Protein AF-A0AAU4T6W6-F1 (afdb_monomer_lite)

Sequence (280 aa):
MALDLSGVRRIVERLLDDEVRLWRDTDGASGDELDEKTGELRTGGHAAGPLWKGPAAIVLPGQLSFAPPLDGVVASSPVSTAYQALLPLSAPSVRVDDVLSVSRSGRDAQLVGRRFRVAGVAVGAYSGGARSAFGAHPDAGAFRDPIQLATALTGMGTAVRARTRAITRHHAMLLRVRIQKNASGRPGPNVVTGRYRASWDLKMAVAGSQVSAVVFTDAPQQRRLEYGFVGVDRLGRHYQQPPYPHVEPAFRQTQPGFLEAHVRRRADLCRWCRGRRAAG

pLDDT: mean 77.65, std 18.35, range [27.44, 97.5]

Radius of gyration: 27.52 Å; chains: 1; bounding box: 57×48×83 Å

Foldseek 3Di:
DDDPCVVVVVVVVVQQQWKKFKADPPPLQQAQDQPPVVSDRHGRPPDPDTQDIGTKHKADVPPPDPDDPDPPDPDPDPPPPDIDIGDDPPRPDDDQQMKMQTCDHPRDPVRHGDIDGHHADDDDDDDPDDDDDDHDDPCPPVDPDVVVVVVVVVVVLVVLQVLLQVLQVVLLVQLLVQLLVLCDDPVFDPCPDSVQSVQWDKDWDDDPSDTDIDTDGPPPCPCCAQQNDADADPVRDGDRGHHRHRNVVSCVVRVVVSVVSVVVVVVVVVVVVVVVVVVD

Secondary structure (DSSP, 8-state):
-----HHHHHHHHGGG-EEEEEE--SSSTT--EEETTTTEEEPPS--PPPSEEEEEEEE-TT----PPPPTT-----------EEE--TTSPPP-TT-EEEEEEESS-GGGTT-EEE----------SS-----PPPTTTTT-SSHHHHHHHHHHHHHHHHHHHHHHHHHHHHHHHHHHHHHTTSTTS---SSTHHHHT-EEEEEEETTEEEEEEE---TTHHHHHH-EEEE-TTS-EEEEPP---HHHHHHHHHHHHHHHHHHHHHHHHHHHHHHTT--

Structure (mmCIF, N/CA/C/O backbone):
data_AF-A0AAU4T6W6-F1
#
_entry.id   AF-A0AAU4T6W6-F1
#
loop_
_atom_site.group_PDB
_atom_site.id
_atom_site.type_symbol
_atom_site.label_atom_id
_atom_site.label_alt_id
_atom_site.label_comp_id
_atom_site.label_asym_id
_atom_site.label_entity_id
_atom_site.label_seq_id
_atom_site.pdbx_PDB_ins_code
_atom_site.Cartn_x
_atom_site.Cartn_y
_atom_site.Cartn_z
_atom_site.occupancy
_atom_site.B_iso_or_equiv
_atom_site.auth_seq_id
_atom_site.auth_comp_id
_atom_site.auth_asym_id
_atom_site.auth_atom_id
_atom_site.pdbx_PDB_model_num
ATOM 1 N N . MET A 1 1 ? 33.935 -26.607 -2.477 1.00 31.94 1 MET A N 1
ATOM 2 C CA . MET A 1 1 ? 32.486 -26.825 -2.282 1.00 31.94 1 MET A CA 1
ATOM 3 C C . MET A 1 1 ? 31.778 -26.254 -3.505 1.00 31.94 1 MET A C 1
ATOM 5 O O . MET A 1 1 ? 31.791 -25.043 -3.673 1.00 31.94 1 MET A O 1
ATOM 9 N N . ALA A 1 2 ? 31.312 -27.099 -4.428 1.00 27.44 2 ALA A N 1
ATOM 10 C CA . ALA A 1 2 ? 30.644 -26.649 -5.650 1.00 27.44 2 ALA A CA 1
ATOM 11 C C . ALA A 1 2 ? 29.144 -26.489 -5.365 1.00 27.44 2 ALA A C 1
ATOM 13 O O . ALA A 1 2 ? 28.508 -27.428 -4.893 1.00 27.44 2 ALA A O 1
ATOM 14 N N . LEU A 1 3 ? 28.603 -25.292 -5.593 1.00 27.69 3 LEU A N 1
ATOM 15 C CA . LEU A 1 3 ? 27.164 -25.047 -5.539 1.00 27.69 3 LEU A CA 1
ATOM 16 C C . LEU A 1 3 ? 26.518 -25.739 -6.742 1.00 27.69 3 LEU A C 1
ATOM 18 O O . LEU A 1 3 ? 26.843 -25.423 -7.886 1.00 27.69 3 LEU A O 1
ATOM 22 N N . ASP A 1 4 ? 25.615 -26.679 -6.479 1.00 35.81 4 ASP A N 1
ATOM 23 C CA . ASP A 1 4 ? 24.801 -27.304 -7.515 1.00 35.81 4 ASP A CA 1
ATOM 24 C C . ASP A 1 4 ? 23.770 -26.291 -8.039 1.00 35.81 4 ASP A C 1
ATOM 26 O O . ASP A 1 4 ? 22.768 -25.983 -7.392 1.00 35.81 4 ASP A O 1
ATOM 30 N N . LEU A 1 5 ? 24.041 -25.735 -9.221 1.00 37.50 5 LEU A N 1
ATOM 31 C CA . LEU A 1 5 ? 23.153 -24.795 -9.907 1.00 37.50 5 LEU A CA 1
ATOM 32 C C . LEU A 1 5 ? 22.102 -25.503 -10.784 1.00 37.50 5 LEU A C 1
ATOM 34 O O . LEU A 1 5 ? 21.276 -24.829 -11.406 1.00 37.50 5 LEU A O 1
ATOM 38 N N . SER A 1 6 ? 22.082 -26.842 -10.833 1.00 38.62 6 SER A N 1
ATOM 39 C CA . SER A 1 6 ? 21.118 -27.596 -11.647 1.00 38.62 6 SER A CA 1
ATOM 40 C C . SER A 1 6 ? 19.668 -27.363 -11.196 1.00 38.62 6 SER A C 1
ATOM 42 O O . SER A 1 6 ? 18.764 -27.271 -12.032 1.00 38.62 6 SER A O 1
ATOM 44 N N . GLY A 1 7 ? 19.446 -27.149 -9.892 1.00 44.88 7 GLY A N 1
ATOM 45 C CA . GLY A 1 7 ? 18.140 -26.794 -9.329 1.00 44.88 7 GLY A CA 1
ATOM 46 C C . GLY A 1 7 ? 17.633 -25.413 -9.765 1.00 44.88 7 GLY A C 1
ATOM 47 O O . GLY A 1 7 ? 16.446 -25.255 -10.043 1.00 44.88 7 GLY A O 1
ATOM 48 N N . VAL A 1 8 ? 18.526 -24.425 -9.906 1.00 41.56 8 VAL A N 1
ATOM 49 C CA . VAL A 1 8 ? 18.164 -23.064 -10.349 1.00 41.56 8 VAL A CA 1
ATOM 50 C C . VAL A 1 8 ? 17.712 -23.076 -11.809 1.00 41.56 8 VAL A C 1
ATOM 52 O O . VAL A 1 8 ? 16.725 -22.428 -12.156 1.00 41.56 8 VAL A O 1
ATOM 55 N N . ARG A 1 9 ? 18.373 -23.874 -12.657 1.00 45.28 9 ARG A N 1
ATOM 56 C CA . ARG A 1 9 ? 18.006 -24.023 -14.071 1.00 45.28 9 ARG A CA 1
ATOM 57 C C . ARG A 1 9 ? 16.600 -24.612 -14.251 1.00 45.28 9 ARG A C 1
ATOM 59 O O . ARG A 1 9 ? 15.823 -24.071 -15.033 1.00 45.28 9 ARG A O 1
ATOM 66 N N . ARG A 1 10 ? 16.231 -25.638 -13.471 1.00 50.16 10 ARG A N 1
ATOM 67 C CA . ARG A 1 10 ? 14.891 -26.264 -13.528 1.00 50.16 10 ARG A CA 1
ATOM 68 C C . ARG A 1 10 ? 13.755 -25.313 -13.135 1.00 50.16 10 ARG A C 1
ATOM 70 O O . ARG A 1 10 ? 12.660 -25.414 -13.680 1.00 50.16 10 ARG A O 1
ATOM 77 N N . ILE A 1 11 ? 14.001 -24.390 -12.201 1.00 56.22 11 ILE A N 1
ATOM 78 C CA . ILE A 1 11 ? 12.994 -23.409 -11.760 1.00 56.22 11 ILE A CA 1
ATOM 79 C C . ILE A 1 11 ? 12.757 -22.345 -12.840 1.00 56.22 11 ILE A C 1
ATOM 81 O O . ILE A 1 11 ? 11.621 -21.925 -13.047 1.00 56.22 11 ILE A O 1
ATOM 85 N N . VAL A 1 12 ? 13.811 -21.925 -13.546 1.00 55.88 12 VAL A N 1
ATOM 86 C CA . VAL A 1 12 ? 13.699 -20.938 -14.632 1.00 55.88 12 VAL A CA 1
ATOM 87 C C . VAL A 1 12 ? 13.050 -21.547 -15.876 1.00 55.88 12 VAL A C 1
ATOM 89 O O . VAL A 1 12 ? 12.237 -20.879 -16.507 1.00 55.88 12 VAL A O 1
ATOM 92 N N . GLU A 1 13 ? 13.340 -22.812 -16.199 1.00 60.47 13 GLU A N 1
ATOM 93 C CA . GLU A 1 13 ? 12.697 -23.512 -17.324 1.00 60.47 13 GLU A CA 1
ATOM 94 C C . GLU A 1 13 ? 11.176 -23.621 -17.131 1.00 60.47 13 GLU A C 1
ATOM 96 O O . GLU A 1 13 ? 10.437 -23.349 -18.069 1.00 60.47 13 GLU A O 1
ATOM 101 N N . ARG A 1 14 ? 10.703 -23.865 -15.899 1.00 72.19 14 ARG A N 1
ATOM 102 C CA . ARG A 1 14 ? 9.265 -23.833 -15.565 1.00 72.19 14 ARG A CA 1
ATOM 103 C C . ARG A 1 14 ? 8.656 -22.436 -15.486 1.00 72.19 14 ARG A C 1
ATOM 105 O O . ARG A 1 14 ? 7.447 -22.276 -15.356 1.00 72.19 14 ARG A O 1
ATOM 112 N N . LEU A 1 15 ? 9.468 -21.380 -15.516 1.00 78.44 15 LEU A N 1
ATOM 113 C CA . LEU A 1 15 ? 8.921 -20.029 -15.516 1.00 78.44 15 LEU A CA 1
ATOM 114 C C . LEU A 1 15 ? 8.282 -19.711 -16.874 1.00 78.44 15 LEU A C 1
ATOM 116 O O . LEU A 1 15 ? 7.293 -18.990 -16.897 1.00 78.44 15 LEU A O 1
ATOM 120 N N . LEU A 1 16 ? 8.793 -20.244 -17.983 1.00 87.19 16 LEU A N 1
ATOM 121 C CA . LEU A 1 16 ? 8.316 -19.927 -19.334 1.00 87.19 16 LEU A CA 1
ATOM 122 C C . LEU A 1 16 ? 7.448 -21.055 -19.921 1.00 87.19 16 LEU A C 1
ATOM 124 O O . LEU A 1 16 ? 7.705 -21.538 -21.021 1.00 87.19 16 LEU A O 1
ATOM 128 N N . ASP A 1 17 ? 6.436 -21.480 -19.164 1.00 91.25 17 ASP A N 1
ATOM 129 C CA . ASP A 1 17 ? 5.549 -22.603 -19.510 1.00 91.25 17 ASP A CA 1
ATOM 130 C C . ASP A 1 17 ? 4.439 -22.250 -20.526 1.00 91.25 17 ASP A C 1
ATOM 132 O O . ASP A 1 17 ? 3.615 -23.103 -20.872 1.00 91.25 17 ASP A O 1
ATOM 136 N N . ASP A 1 18 ? 4.390 -21.008 -21.014 1.00 94.25 18 ASP A N 1
ATOM 137 C CA . ASP A 1 18 ? 3.418 -20.571 -22.017 1.00 94.25 18 ASP A CA 1
ATOM 138 C C . ASP A 1 18 ? 4.081 -20.474 -23.396 1.00 94.25 18 ASP A C 1
ATOM 140 O O . ASP A 1 18 ? 5.213 -20.027 -23.529 1.00 94.25 18 ASP A O 1
ATOM 144 N N . GLU A 1 19 ? 3.381 -20.860 -24.458 1.00 96.38 19 GLU A N 1
ATOM 145 C CA . GLU A 1 19 ? 3.838 -20.688 -25.838 1.00 96.38 19 GLU A CA 1
ATOM 146 C C . GLU A 1 19 ? 3.072 -19.524 -26.455 1.00 96.38 19 GLU A C 1
ATOM 148 O O . GLU A 1 19 ? 1.851 -19.605 -26.641 1.00 96.38 19 GLU A O 1
ATOM 153 N N . VAL A 1 20 ? 3.778 -18.446 -26.791 1.00 96.06 20 VAL A N 1
ATOM 154 C CA . VAL A 1 20 ? 3.166 -17.223 -27.320 1.00 96.06 20 VAL A CA 1
ATOM 155 C C . VAL A 1 20 ? 3.664 -16.911 -28.725 1.00 96.06 20 VAL A C 1
ATOM 157 O O . VAL A 1 20 ? 4.785 -17.255 -29.109 1.00 96.06 20 VAL A O 1
ATOM 160 N N . ARG A 1 21 ? 2.816 -16.237 -29.502 1.00 95.62 21 ARG A N 1
ATOM 161 C CA . ARG A 1 21 ? 3.170 -15.644 -30.793 1.00 95.62 21 ARG A CA 1
ATOM 162 C C . ARG A 1 21 ? 3.070 -14.133 -30.689 1.00 95.62 21 ARG A C 1
ATOM 164 O O . ARG A 1 21 ? 2.049 -13.619 -30.229 1.00 95.62 21 ARG A O 1
ATOM 171 N N . LEU A 1 22 ? 4.123 -13.455 -31.121 1.00 94.00 22 LEU A N 1
ATOM 172 C CA . LEU A 1 22 ? 4.212 -12.004 -31.190 1.00 94.00 22 LEU A CA 1
ATOM 173 C C . LEU A 1 22 ? 3.924 -11.544 -32.616 1.00 94.00 22 LEU A C 1
ATOM 175 O O . LEU A 1 22 ? 4.507 -12.060 -33.570 1.00 94.00 22 LEU A O 1
ATOM 179 N N . TRP A 1 23 ? 3.079 -10.532 -32.739 1.00 92.38 23 TRP A N 1
ATOM 180 C CA . TRP A 1 23 ? 2.707 -9.891 -33.991 1.00 92.38 23 TRP A CA 1
ATOM 181 C C . TRP A 1 23 ? 3.027 -8.403 -33.891 1.00 92.38 23 TRP A C 1
ATOM 183 O O . TRP A 1 23 ? 2.809 -7.799 -32.839 1.00 92.38 23 TRP A O 1
ATOM 193 N N . ARG A 1 24 ? 3.544 -7.820 -34.977 1.00 90.94 24 ARG A N 1
ATOM 194 C CA . ARG A 1 24 ? 3.746 -6.373 -35.057 1.00 90.94 24 ARG A CA 1
ATOM 195 C C . ARG A 1 24 ? 2.546 -5.736 -35.701 1.00 90.94 24 ARG A C 1
ATOM 197 O O . ARG A 1 24 ? 2.225 -6.061 -36.839 1.00 90.94 24 ARG A O 1
ATOM 204 N N . ASP A 1 25 ? 1.945 -4.811 -34.980 1.00 82.50 25 ASP A N 1
ATOM 205 C CA . ASP A 1 25 ? 0.894 -3.976 -35.523 1.00 82.50 25 ASP A CA 1
ATOM 206 C C . ASP A 1 25 ? 1.527 -2.690 -36.060 1.00 82.50 25 ASP A C 1
ATOM 208 O O . ASP A 1 25 ? 1.712 -1.724 -35.324 1.00 82.50 25 ASP A O 1
ATOM 212 N N . THR A 1 26 ? 1.990 -2.702 -37.313 1.00 69.50 26 THR A N 1
ATOM 213 C CA . THR A 1 26 ? 2.647 -1.524 -37.908 1.00 69.50 26 THR A CA 1
ATOM 214 C C . THR A 1 26 ? 1.682 -0.373 -38.166 1.00 69.50 26 THR A C 1
ATOM 216 O O . THR A 1 26 ? 2.118 0.774 -38.151 1.00 69.50 26 THR A O 1
ATOM 219 N N . ASP A 1 27 ? 0.392 -0.670 -38.339 1.00 65.88 27 ASP A N 1
ATOM 220 C CA . ASP A 1 27 ? -0.593 0.278 -38.872 1.00 65.88 27 ASP A CA 1
ATOM 221 C C . ASP A 1 27 ? -1.852 0.399 -37.994 1.00 65.88 27 ASP A C 1
ATOM 223 O O . ASP A 1 27 ? -2.845 0.998 -38.401 1.00 65.88 27 ASP A O 1
ATOM 227 N N . GLY A 1 28 ? -1.859 -0.213 -36.804 1.00 61.50 28 GLY A N 1
ATOM 228 C CA . GLY A 1 28 ? -3.087 -0.399 -36.017 1.00 61.50 28 GLY A CA 1
ATOM 229 C C . GLY A 1 28 ? -4.082 -1.382 -36.661 1.00 61.50 28 GLY A C 1
ATOM 230 O O . GLY A 1 28 ? -5.196 -1.554 -36.163 1.00 61.50 28 GLY A O 1
ATOM 231 N N . ALA A 1 29 ? -3.683 -2.016 -37.769 1.00 54.34 29 ALA A N 1
ATOM 232 C CA . ALA A 1 29 ? -4.468 -2.893 -38.628 1.00 54.34 29 ALA A CA 1
ATOM 233 C C . ALA A 1 29 ? -4.532 -4.347 -38.137 1.00 54.34 29 ALA A C 1
ATOM 235 O O . ALA A 1 29 ? -5.298 -5.138 -38.680 1.00 54.34 29 ALA A O 1
ATOM 236 N N . SER A 1 30 ? -3.795 -4.712 -37.080 1.00 54.19 30 SER A N 1
ATOM 237 C CA . SER A 1 30 ? -4.067 -5.966 -36.364 1.00 54.19 30 SER A CA 1
ATOM 238 C C . SER A 1 30 ? -5.360 -5.905 -35.545 1.00 54.19 30 SER A C 1
ATOM 240 O O . SER A 1 30 ? -5.690 -6.883 -34.869 1.00 54.19 30 SER A O 1
ATOM 242 N N . GLY A 1 31 ? -6.063 -4.762 -35.609 1.00 57.34 31 GLY A N 1
ATOM 243 C CA . GLY A 1 31 ? -7.439 -4.592 -35.185 1.00 57.34 31 GLY A CA 1
ATOM 244 C C . GLY A 1 31 ? -8.264 -5.765 -35.674 1.00 57.34 31 GLY A C 1
ATOM 245 O O . GLY A 1 31 ? -8.566 -5.894 -36.857 1.00 57.34 31 GLY A O 1
ATOM 246 N N . ASP A 1 32 ? -8.574 -6.645 -34.734 1.00 64.56 32 ASP A N 1
ATOM 247 C CA . ASP A 1 32 ? -9.581 -7.644 -34.969 1.00 64.56 32 ASP A CA 1
ATOM 248 C C . ASP A 1 32 ? -10.880 -6.889 -35.243 1.00 64.56 32 ASP A C 1
ATOM 250 O O . ASP A 1 32 ? -11.334 -6.079 -34.430 1.00 64.56 32 ASP A O 1
ATOM 254 N N . GLU A 1 33 ? -11.430 -7.096 -36.429 1.00 66.94 33 GLU A N 1
ATOM 255 C CA . GLU A 1 33 ? -12.709 -6.527 -36.796 1.00 66.94 33 GLU A CA 1
ATOM 256 C C . GLU A 1 33 ? -13.751 -7.364 -36.061 1.00 66.94 33 GLU A C 1
ATOM 258 O O . GLU A 1 33 ? -13.869 -8.572 -36.286 1.00 66.94 33 GLU A O 1
ATOM 263 N N . LEU A 1 34 ? -14.434 -6.759 -35.089 1.00 68.44 34 LEU A N 1
ATOM 264 C CA . LEU A 1 34 ? -15.541 -7.424 -34.422 1.00 68.44 34 LEU A CA 1
ATOM 265 C C . LEU A 1 34 ? -16.614 -7.659 -35.481 1.00 68.44 34 LEU A C 1
ATOM 267 O O . LEU A 1 34 ? -17.234 -6.712 -35.959 1.00 68.44 34 LEU A O 1
ATOM 271 N N . ASP A 1 35 ? -16.820 -8.914 -35.860 1.00 73.06 35 ASP A N 1
ATOM 272 C CA . ASP A 1 35 ? -17.925 -9.283 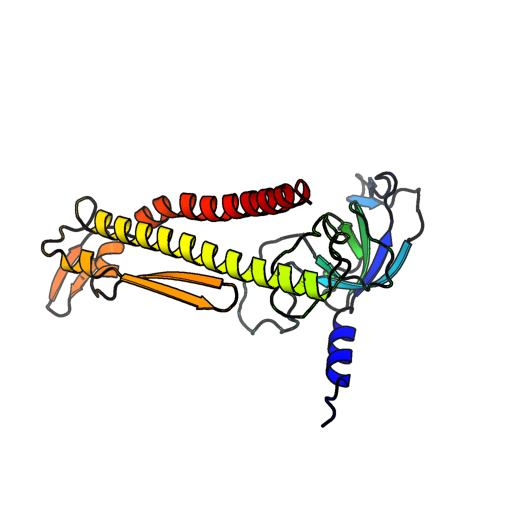-36.724 1.00 73.06 35 ASP A CA 1
ATOM 273 C C . ASP A 1 35 ? -19.210 -9.049 -35.927 1.00 73.06 35 ASP A C 1
ATOM 275 O O . ASP A 1 35 ? -19.587 -9.846 -35.071 1.00 73.06 35 ASP A O 1
ATOM 279 N N . GLU A 1 36 ? -19.871 -7.920 -36.180 1.00 72.38 36 GLU A N 1
ATOM 280 C CA . GLU A 1 36 ? -21.042 -7.481 -35.414 1.00 72.38 36 GLU A CA 1
ATOM 281 C C . GLU A 1 36 ? -22.211 -8.477 -35.473 1.00 72.38 36 GLU A C 1
ATOM 283 O O . GLU A 1 36 ? -23.093 -8.441 -34.617 1.00 72.38 36 GLU A O 1
ATOM 288 N N . LYS A 1 37 ? -22.231 -9.389 -36.457 1.00 77.81 37 LYS A N 1
ATOM 289 C CA . LYS A 1 37 ? -23.287 -10.401 -36.589 1.00 77.81 37 LYS A CA 1
ATOM 290 C C . LYS A 1 37 ? -23.028 -11.630 -35.728 1.00 77.81 37 LYS A C 1
ATOM 292 O O . LYS A 1 37 ? -23.982 -12.248 -35.266 1.00 77.81 37 LYS A O 1
ATOM 297 N N . THR A 1 38 ? -21.766 -12.003 -35.540 1.00 79.38 38 THR A N 1
ATOM 298 C CA . THR A 1 38 ? -21.379 -13.201 -34.772 1.00 79.38 38 THR A CA 1
ATOM 299 C C . THR A 1 38 ? -20.844 -12.870 -33.380 1.00 79.38 38 THR A C 1
ATOM 301 O O . THR A 1 38 ? -20.833 -13.734 -32.508 1.00 79.38 38 THR A O 1
ATOM 304 N N . GLY A 1 39 ? -20.423 -11.624 -33.153 1.00 69.50 39 GLY A N 1
ATOM 305 C CA . GLY A 1 39 ? -19.691 -11.205 -31.961 1.00 69.50 39 GLY A CA 1
ATOM 306 C C . GLY A 1 39 ? -18.258 -11.746 -31.903 1.00 69.50 39 GLY A C 1
ATOM 307 O O . GLY A 1 39 ? -17.594 -11.586 -30.879 1.00 69.50 39 GLY A O 1
ATOM 308 N N . GLU A 1 40 ? -17.771 -12.390 -32.968 1.00 65.69 40 GLU A N 1
ATOM 309 C CA . GLU A 1 40 ? -16.415 -12.927 -33.036 1.00 65.69 40 GLU A CA 1
ATOM 310 C C . GLU A 1 40 ? -15.438 -11.883 -33.581 1.00 65.69 40 GLU A C 1
ATOM 312 O O . GLU A 1 40 ? -15.702 -11.178 -34.552 1.00 65.69 40 GLU 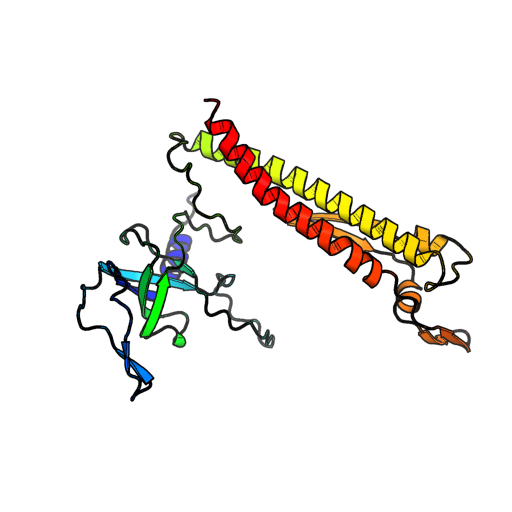A O 1
ATOM 317 N N . LEU A 1 41 ? -14.270 -11.792 -32.956 1.00 59.41 41 LEU A N 1
ATOM 318 C CA . LEU A 1 41 ? -13.173 -10.951 -33.420 1.00 59.41 41 LEU A CA 1
ATOM 319 C C . LEU A 1 41 ? -12.486 -11.634 -34.613 1.00 59.41 41 LEU A C 1
ATOM 321 O O . LEU A 1 41 ? -11.814 -12.654 -34.446 1.00 59.41 41 LEU A O 1
ATOM 325 N N . ARG A 1 42 ? -12.661 -11.088 -35.821 1.00 69.75 42 ARG A N 1
ATOM 326 C CA . ARG A 1 42 ? -12.023 -11.579 -37.046 1.00 69.75 42 ARG A CA 1
ATOM 327 C C . ARG A 1 42 ? -10.673 -10.911 -37.247 1.00 69.75 42 ARG A C 1
ATOM 329 O O . ARG A 1 42 ? -10.567 -9.691 -37.246 1.00 69.75 42 ARG A O 1
ATOM 336 N N . THR A 1 43 ? -9.641 -11.708 -37.504 1.00 65.31 43 THR A N 1
ATOM 337 C CA . THR A 1 43 ? -8.337 -11.192 -37.937 1.00 65.31 43 THR A CA 1
ATOM 338 C C . THR A 1 43 ? -8.487 -10.440 -39.257 1.00 65.31 43 THR A C 1
ATOM 340 O O . THR A 1 43 ? -8.841 -11.057 -40.265 1.00 65.31 43 THR A O 1
ATOM 343 N N . GLY A 1 44 ? -8.193 -9.136 -39.258 1.00 68.00 44 GLY A N 1
ATOM 344 C CA . GLY A 1 44 ? -8.149 -8.325 -40.475 1.00 68.00 44 GLY A CA 1
ATOM 345 C C . GLY A 1 44 ? -7.241 -8.963 -41.533 1.00 68.00 44 GLY A C 1
ATOM 346 O O . GLY A 1 44 ? -6.151 -9.447 -41.226 1.00 68.00 44 GLY A O 1
ATOM 347 N N . GLY A 1 45 ? -7.698 -8.998 -42.788 1.00 61.03 45 GLY A N 1
ATOM 348 C CA . GLY A 1 45 ? -7.102 -9.777 -43.887 1.00 61.03 45 GLY A CA 1
ATOM 349 C C . GLY A 1 45 ? -5.672 -9.401 -44.310 1.00 61.03 45 GLY A C 1
ATOM 350 O O . GLY A 1 45 ? -5.106 -10.050 -45.188 1.00 61.03 45 GLY A O 1
ATOM 351 N N . HIS A 1 46 ? -5.051 -8.401 -43.683 1.00 61.66 46 HIS A N 1
ATOM 352 C CA . HIS A 1 46 ? -3.641 -8.060 -43.872 1.00 61.66 46 HIS A CA 1
ATOM 353 C C . HIS A 1 46 ? -2.779 -8.785 -42.833 1.00 61.66 46 HIS A C 1
ATOM 355 O O . HIS A 1 46 ? -2.206 -8.183 -41.928 1.00 61.66 46 HIS A O 1
ATOM 361 N N . ALA A 1 47 ? -2.711 -10.112 -42.946 1.00 55.91 47 ALA A N 1
ATOM 362 C CA . ALA A 1 47 ? -1.950 -10.947 -42.026 1.00 55.91 47 ALA A CA 1
ATOM 363 C C . ALA A 1 47 ? -0.437 -10.779 -42.256 1.00 55.91 47 ALA A C 1
ATOM 365 O O . ALA A 1 47 ? 0.201 -11.577 -42.945 1.00 55.91 47 ALA A O 1
ATOM 366 N N . ALA A 1 48 ? 0.161 -9.748 -41.655 1.00 69.69 48 ALA A N 1
ATOM 367 C CA . ALA A 1 48 ? 1.594 -9.755 -41.389 1.00 69.69 48 ALA A CA 1
ATOM 368 C C . ALA A 1 48 ? 1.903 -11.025 -40.584 1.00 69.69 48 ALA A C 1
ATOM 370 O O . ALA A 1 48 ? 1.280 -11.246 -39.552 1.00 69.69 48 ALA A O 1
ATOM 371 N N . GLY A 1 49 ? 2.801 -11.890 -41.065 1.00 80.06 49 GLY A N 1
ATOM 372 C CA . GLY A 1 49 ? 3.141 -13.138 -40.371 1.00 80.06 49 GLY A CA 1
ATOM 373 C C . GLY A 1 49 ? 3.639 -12.896 -38.935 1.00 80.06 49 GLY A C 1
ATOM 374 O O . GLY A 1 49 ? 4.119 -11.801 -38.625 1.00 80.06 49 GLY A O 1
ATOM 375 N N . PRO A 1 50 ? 3.555 -13.900 -38.040 1.00 88.19 50 PRO A N 1
ATOM 376 C CA . PRO A 1 50 ? 4.015 -13.738 -36.667 1.00 88.19 50 PRO A CA 1
ATOM 377 C C . PRO A 1 50 ? 5.512 -13.424 -36.673 1.00 88.19 50 PRO A C 1
ATOM 379 O O . PRO A 1 50 ? 6.306 -14.163 -37.254 1.00 88.19 50 PRO A O 1
ATOM 382 N N . LEU A 1 51 ? 5.905 -12.342 -35.998 1.00 93.06 51 LEU A N 1
ATOM 383 C CA . LEU A 1 51 ? 7.310 -11.956 -35.871 1.00 93.06 51 LEU A CA 1
ATOM 384 C C . LEU A 1 51 ? 8.125 -13.005 -35.127 1.00 93.06 51 LEU A C 1
ATOM 386 O O . LEU A 1 51 ? 9.325 -13.151 -35.352 1.00 93.06 51 LEU A O 1
ATOM 390 N N . TRP A 1 52 ? 7.489 -13.660 -34.162 1.00 96.06 52 TRP A N 1
ATOM 391 C CA . TRP A 1 52 ? 8.151 -14.608 -33.294 1.00 96.06 52 TRP A CA 1
ATOM 392 C C . TRP A 1 52 ? 7.153 -15.566 -32.673 1.00 96.06 52 TRP A C 1
ATOM 394 O O . TRP A 1 52 ? 6.006 -15.211 -32.397 1.00 96.06 52 TRP A O 1
ATOM 404 N N . LYS A 1 53 ? 7.624 -16.785 -32.431 1.00 96.44 53 LYS A N 1
ATOM 405 C CA . LYS A 1 53 ? 6.901 -17.840 -31.741 1.00 96.44 53 LYS A CA 1
ATOM 406 C C . LYS A 1 53 ? 7.870 -18.530 -30.788 1.00 96.44 53 LYS A C 1
ATOM 408 O O . LYS A 1 53 ? 8.922 -18.993 -31.225 1.00 96.44 53 LYS A O 1
ATOM 413 N N . GLY A 1 54 ? 7.514 -18.622 -29.513 1.00 95.69 54 GLY A N 1
ATOM 414 C CA . GLY A 1 54 ? 8.366 -19.288 -28.538 1.00 95.69 54 GLY A CA 1
ATOM 415 C C . GLY A 1 54 ? 7.837 -19.244 -27.106 1.00 95.69 54 GLY A C 1
ATOM 416 O O . GLY A 1 54 ? 6.707 -18.805 -26.873 1.00 95.69 54 GLY A O 1
ATOM 417 N N . PRO A 1 55 ? 8.645 -19.728 -26.150 1.00 96.06 55 PRO A N 1
ATOM 418 C CA . PRO A 1 55 ? 8.259 -19.827 -24.750 1.00 96.06 55 PRO A CA 1
ATOM 419 C C . PRO A 1 55 ? 8.251 -18.456 -24.062 1.00 96.06 55 PRO A C 1
ATOM 421 O O . PRO A 1 55 ? 9.173 -17.657 -24.229 1.00 96.06 55 PRO A O 1
ATOM 424 N N . ALA A 1 56 ? 7.232 -18.196 -23.255 1.00 94.56 56 ALA A N 1
ATOM 425 C CA . ALA A 1 56 ? 7.040 -16.991 -22.461 1.00 94.56 56 ALA A CA 1
ATOM 426 C C . ALA A 1 56 ? 6.295 -17.328 -21.157 1.00 94.56 56 ALA A C 1
ATOM 428 O O . ALA A 1 56 ? 5.929 -18.473 -20.907 1.00 94.56 56 ALA A O 1
ATOM 429 N N . ALA A 1 57 ? 6.073 -16.324 -20.314 1.00 93.38 57 ALA A N 1
ATOM 430 C CA . ALA A 1 57 ? 5.173 -16.434 -19.170 1.00 93.38 57 ALA A CA 1
ATOM 431 C C . ALA A 1 57 ? 4.151 -15.308 -19.205 1.00 93.38 57 ALA A C 1
ATOM 433 O O . ALA A 1 57 ? 4.546 -14.146 -19.292 1.00 93.38 57 ALA A O 1
ATOM 434 N N . ILE A 1 58 ? 2.870 -15.622 -19.070 1.00 92.62 58 ILE A N 1
ATOM 435 C CA . ILE A 1 58 ? 1.813 -14.646 -18.830 1.00 92.62 58 ILE A CA 1
ATOM 436 C C . ILE A 1 58 ? 1.339 -14.811 -17.391 1.00 92.62 58 ILE A C 1
ATOM 438 O O . ILE A 1 58 ? 0.885 -15.873 -16.976 1.00 92.62 58 ILE A O 1
ATOM 442 N N . VAL A 1 59 ? 1.475 -13.746 -16.605 1.00 91.06 59 VAL A N 1
ATOM 443 C CA . VAL A 1 59 ? 1.150 -13.758 -15.176 1.00 91.06 59 VAL A CA 1
ATOM 444 C C . VAL A 1 59 ? 0.281 -12.570 -14.800 1.00 91.06 59 VAL A C 1
ATOM 446 O O . VAL A 1 59 ? 0.401 -11.484 -15.371 1.00 91.06 59 VAL A O 1
ATOM 449 N N . LEU A 1 60 ? -0.584 -12.755 -13.807 1.00 86.62 60 LEU A N 1
ATOM 450 C CA . LEU A 1 60 ? -1.320 -11.648 -13.210 1.00 86.62 60 LEU A CA 1
ATOM 451 C C . LEU A 1 60 ? -0.349 -10.727 -12.447 1.00 86.62 60 LEU A C 1
ATOM 453 O O . LEU A 1 60 ? 0.573 -11.214 -11.780 1.00 86.62 60 LEU A O 1
ATOM 457 N N . PRO A 1 61 ? -0.534 -9.397 -12.501 1.00 78.38 61 PRO A N 1
ATOM 458 C CA . PRO A 1 61 ? 0.248 -8.460 -11.714 1.00 78.38 61 PRO A CA 1
ATOM 459 C C . PRO A 1 61 ? 0.205 -8.842 -10.229 1.00 78.38 61 PRO A C 1
ATOM 461 O O . PRO A 1 61 ? -0.852 -8.855 -9.608 1.00 78.38 61 PRO A O 1
ATOM 464 N N . GLY A 1 62 ? 1.368 -9.168 -9.660 1.00 69.19 62 GLY A N 1
ATOM 465 C CA . GLY A 1 62 ? 1.501 -9.557 -8.251 1.00 69.19 62 GLY A CA 1
ATOM 466 C C . GLY A 1 62 ? 1.459 -11.064 -7.959 1.00 69.19 62 GLY A C 1
ATOM 467 O O . GLY A 1 62 ? 1.844 -11.447 -6.857 1.00 69.19 62 GLY A O 1
ATOM 468 N N . GLN A 1 63 ? 1.097 -11.929 -8.914 1.00 59.62 63 GLN A N 1
ATOM 469 C CA . GLN A 1 63 ? 1.151 -13.391 -8.761 1.00 59.62 63 GLN A CA 1
ATOM 470 C C . GLN A 1 63 ? 2.333 -13.976 -9.537 1.00 59.62 63 GLN A C 1
ATOM 472 O O . GLN A 1 63 ? 2.240 -14.291 -10.717 1.00 59.62 63 GLN A O 1
ATOM 477 N N . LEU A 1 64 ? 3.470 -14.125 -8.863 1.00 53.25 64 LEU A N 1
ATOM 478 C CA . LEU A 1 64 ? 4.658 -14.785 -9.429 1.00 53.25 64 LEU A CA 1
ATOM 479 C C . LEU A 1 64 ? 5.062 -16.040 -8.650 1.00 53.25 64 LEU A C 1
ATOM 481 O O . LEU A 1 64 ? 5.992 -16.744 -9.034 1.00 53.25 64 LEU A O 1
ATOM 485 N N . SER A 1 65 ? 4.353 -16.334 -7.564 1.00 52.47 65 SER A N 1
ATOM 486 C CA . SER A 1 65 ? 4.512 -17.546 -6.773 1.00 52.47 65 SER A CA 1
ATOM 487 C C . SER A 1 65 ? 3.610 -18.655 -7.316 1.00 52.47 65 SER A C 1
ATOM 489 O O . SER A 1 65 ? 2.392 -18.518 -7.295 1.00 52.47 65 SER A O 1
ATOM 491 N N . PHE A 1 66 ? 4.210 -19.774 -7.727 1.00 51.31 66 PHE A N 1
ATOM 492 C CA . PHE A 1 66 ? 3.526 -21.026 -8.092 1.00 51.31 66 PHE A CA 1
ATOM 493 C C . PHE A 1 66 ? 2.966 -21.803 -6.888 1.00 51.31 66 PHE A C 1
ATOM 495 O O . PHE A 1 66 ? 2.666 -22.989 -7.004 1.00 51.31 66 PHE A O 1
ATOM 502 N N . ALA A 1 67 ? 2.884 -21.182 -5.709 1.00 49.88 67 ALA A N 1
ATOM 503 C CA . ALA A 1 67 ? 2.316 -21.858 -4.555 1.00 49.88 67 ALA A CA 1
ATOM 504 C C . ALA A 1 67 ? 0.818 -22.073 -4.824 1.00 49.88 67 ALA A C 1
ATOM 506 O O . ALA A 1 67 ? 0.130 -21.084 -5.102 1.00 49.88 67 ALA A O 1
ATOM 507 N N . PRO A 1 68 ? 0.310 -23.320 -4.775 1.00 50.72 68 PRO A N 1
ATOM 508 C CA . PRO A 1 68 ? -1.125 -23.543 -4.822 1.00 50.72 68 PRO A CA 1
ATOM 509 C C . PRO A 1 68 ? -1.781 -22.720 -3.702 1.00 50.72 68 PRO A C 1
ATOM 511 O O . PRO A 1 68 ? -1.180 -22.569 -2.629 1.00 50.72 68 PRO A O 1
ATOM 514 N N . PRO A 1 69 ? -2.960 -22.125 -3.946 1.00 50.81 69 PRO A N 1
ATOM 515 C CA . PRO A 1 69 ? -3.675 -21.402 -2.905 1.00 50.81 69 PRO A CA 1
ATOM 516 C C . PRO A 1 69 ? -3.858 -22.326 -1.697 1.00 50.81 69 PRO A C 1
ATOM 518 O O . PRO A 1 69 ? -4.186 -23.499 -1.858 1.00 50.81 69 PRO A O 1
ATOM 521 N N . LEU A 1 70 ? -3.601 -21.811 -0.491 1.00 47.97 70 LEU A N 1
ATOM 522 C CA . LEU A 1 70 ? -3.913 -22.537 0.739 1.00 47.97 70 LEU A CA 1
ATOM 523 C C . LEU A 1 70 ? -5.413 -22.854 0.732 1.00 47.97 70 LEU A C 1
ATOM 525 O O . LEU A 1 70 ? -6.224 -21.945 0.523 1.00 47.97 70 LEU A O 1
ATOM 529 N N . ASP A 1 71 ? -5.759 -24.125 0.942 1.00 42.75 71 ASP A N 1
ATOM 530 C CA . ASP A 1 71 ? -7.146 -24.585 0.974 1.00 42.75 71 ASP A CA 1
ATOM 531 C C . ASP A 1 71 ? -7.983 -23.690 1.903 1.00 42.75 71 ASP A C 1
ATOM 533 O O . ASP A 1 71 ? -7.661 -23.500 3.077 1.00 42.75 71 ASP A O 1
ATOM 537 N N . GLY A 1 72 ? -9.059 -23.113 1.358 1.00 52.94 72 GLY A N 1
ATOM 538 C CA . GLY A 1 72 ? -10.065 -22.373 2.127 1.00 52.94 72 GLY A CA 1
ATOM 539 C C . GLY A 1 72 ? -10.025 -20.841 2.051 1.00 52.94 72 GLY A C 1
ATOM 540 O O . GLY A 1 72 ? -10.899 -20.206 2.638 1.00 52.94 72 GLY A O 1
ATOM 541 N N . VAL A 1 73 ? -9.093 -20.213 1.321 1.00 36.03 73 VAL A N 1
ATOM 542 C CA . VAL A 1 73 ? -9.091 -18.743 1.149 1.00 36.03 73 VAL A CA 1
ATOM 543 C C . VAL A 1 73 ? -9.676 -18.343 -0.207 1.00 36.03 73 VAL A C 1
ATOM 545 O O . VAL A 1 73 ? -8.974 -18.279 -1.213 1.00 36.03 73 VAL A O 1
ATOM 548 N N . VAL A 1 74 ? -10.967 -18.003 -0.230 1.00 40.00 74 VAL A N 1
ATOM 549 C CA . VAL A 1 74 ? -11.607 -17.349 -1.383 1.00 40.00 74 VAL A CA 1
ATOM 550 C C . VAL A 1 74 ? -11.392 -15.840 -1.265 1.00 40.00 74 VAL A C 1
ATOM 552 O O . VAL A 1 74 ? -12.246 -15.102 -0.777 1.00 40.00 74 VAL A O 1
ATOM 555 N N . ALA A 1 75 ? -10.220 -15.359 -1.677 1.00 42.97 75 ALA A N 1
ATOM 556 C CA . ALA A 1 75 ? -10.052 -13.936 -1.938 1.00 42.97 75 ALA A CA 1
ATOM 557 C C . ALA A 1 75 ? -10.650 -13.635 -3.318 1.00 42.97 75 ALA A C 1
ATOM 559 O O . ALA A 1 75 ? -10.146 -14.110 -4.335 1.00 42.97 75 ALA A O 1
ATOM 560 N N . SER A 1 76 ? -11.729 -12.851 -3.354 1.00 42.00 76 SER A N 1
ATOM 561 C CA . SER A 1 76 ? -12.258 -12.276 -4.594 1.00 42.00 76 SER A CA 1
ATOM 562 C C . SER A 1 76 ? -11.226 -11.297 -5.151 1.00 42.00 76 SER A C 1
ATOM 564 O O . SER A 1 76 ? -11.227 -10.115 -4.800 1.00 42.00 76 SER A O 1
ATOM 566 N N . SER A 1 77 ? -10.315 -11.785 -5.991 1.00 45.94 77 SER A N 1
ATOM 567 C CA . SER A 1 77 ? -9.396 -10.920 -6.723 1.00 45.94 77 SER A CA 1
ATOM 568 C C . SER A 1 77 ? -10.206 -9.992 -7.632 1.00 45.94 77 SER A C 1
ATOM 570 O O . SER A 1 77 ? -11.118 -10.459 -8.318 1.00 45.94 77 SER A O 1
ATOM 572 N N . PRO A 1 78 ? -9.912 -8.681 -7.655 1.00 43.75 78 PRO A N 1
ATOM 573 C CA . PRO A 1 78 ? -10.536 -7.788 -8.617 1.00 43.75 78 PRO A CA 1
ATOM 574 C C . PRO A 1 78 ? -10.237 -8.292 -10.030 1.00 43.75 78 PRO A C 1
ATOM 576 O O . PRO A 1 78 ? -9.138 -8.782 -10.300 1.00 43.75 78 PRO A O 1
ATOM 579 N N . VAL A 1 79 ? -11.215 -8.150 -10.924 1.00 50.59 79 VAL A N 1
ATOM 580 C CA . VAL A 1 79 ? -11.160 -8.568 -12.333 1.00 50.59 79 VAL A CA 1
ATOM 581 C C . VAL A 1 79 ? -10.236 -7.629 -13.117 1.00 50.59 79 VAL A C 1
ATOM 583 O O . VAL A 1 79 ? -10.647 -6.907 -14.019 1.00 50.59 79 VAL A O 1
ATOM 586 N N . SER A 1 80 ? -8.968 -7.558 -12.723 1.00 62.19 80 SER A N 1
ATOM 587 C CA . SER A 1 80 ? -7.954 -6.871 -13.505 1.00 62.19 80 SER A CA 1
ATOM 588 C C . SER A 1 80 ? -7.662 -7.734 -14.723 1.00 62.19 80 SER A C 1
ATOM 590 O O . SER A 1 80 ? -7.093 -8.814 -14.605 1.00 62.19 80 SER A O 1
ATOM 592 N N . THR A 1 81 ? -8.035 -7.247 -15.902 1.00 73.19 81 THR A N 1
ATOM 593 C CA . THR A 1 81 ? -7.707 -7.867 -17.194 1.00 73.19 81 THR A CA 1
ATOM 594 C C . THR A 1 81 ? -6.268 -7.588 -17.633 1.00 73.19 81 THR A C 1
ATOM 596 O O . THR A 1 81 ? -5.852 -8.017 -18.708 1.00 73.19 81 THR A O 1
ATOM 599 N N . ALA A 1 82 ? -5.495 -6.863 -16.820 1.00 82.50 82 ALA A N 1
ATOM 600 C CA . ALA A 1 82 ? -4.092 -6.593 -17.083 1.00 82.50 82 ALA A CA 1
ATOM 601 C C . ALA A 1 82 ? -3.235 -7.808 -16.711 1.00 82.50 82 ALA A C 1
ATOM 603 O O . ALA A 1 82 ? -3.311 -8.291 -15.583 1.00 82.50 82 ALA A O 1
ATOM 604 N N . TYR A 1 83 ? -2.376 -8.234 -17.635 1.00 91.25 83 TYR A N 1
ATOM 605 C CA . TYR A 1 83 ? -1.379 -9.285 -17.438 1.00 91.25 83 TYR A CA 1
ATOM 606 C C . TYR A 1 83 ? 0.027 -8.737 -17.688 1.00 91.25 83 TYR A C 1
ATOM 608 O O . TYR A 1 83 ? 0.217 -7.761 -18.415 1.00 91.25 83 TYR A O 1
ATOM 616 N N . GLN A 1 84 ? 1.029 -9.377 -17.093 1.00 92.69 84 GLN A N 1
ATOM 617 C CA . GLN A 1 84 ? 2.434 -9.151 -17.395 1.00 92.69 84 GLN A CA 1
ATOM 618 C C . GLN A 1 84 ? 2.971 -10.335 -18.201 1.00 92.69 84 GLN A C 1
ATOM 620 O O . GLN A 1 84 ? 2.922 -11.472 -17.739 1.00 92.69 84 GLN A O 1
ATOM 625 N N . ALA A 1 85 ? 3.511 -10.053 -19.387 1.00 93.19 85 ALA A N 1
ATOM 626 C CA . ALA A 1 85 ? 4.228 -11.033 -20.191 1.00 93.19 85 ALA A CA 1
ATOM 627 C C . ALA A 1 85 ? 5.740 -10.959 -19.911 1.00 93.19 85 ALA A C 1
ATOM 629 O O . ALA A 1 85 ? 6.318 -9.870 -19.854 1.00 93.19 85 ALA A O 1
ATOM 630 N N . LEU A 1 86 ? 6.387 -12.110 -19.743 1.00 93.56 86 LEU A N 1
ATOM 631 C CA . LEU A 1 86 ? 7.836 -12.260 -19.638 1.00 93.56 86 LEU A CA 1
ATOM 632 C C . LEU A 1 86 ? 8.328 -13.020 -20.869 1.00 93.56 86 LEU A C 1
ATOM 634 O O . LEU A 1 86 ? 7.934 -14.165 -21.081 1.00 93.56 86 LEU A O 1
ATOM 638 N N . LEU A 1 87 ? 9.186 -12.385 -21.664 1.00 93.56 87 LEU A N 1
ATOM 639 C CA . LEU A 1 87 ? 9.781 -12.973 -22.862 1.00 93.56 87 LEU A CA 1
ATOM 640 C C . LEU A 1 87 ? 11.293 -13.171 -22.659 1.00 93.56 87 LEU A C 1
ATOM 642 O O . LEU A 1 87 ? 11.918 -12.372 -21.952 1.00 93.56 87 LEU A O 1
ATOM 646 N N . PRO A 1 88 ? 11.900 -14.208 -23.263 1.00 91.81 88 PRO A N 1
ATOM 647 C CA . PRO A 1 88 ? 13.345 -14.395 -23.232 1.00 91.81 88 PRO A CA 1
ATOM 648 C C . PRO A 1 88 ? 14.058 -13.286 -24.016 1.00 91.81 88 PRO A C 1
ATOM 650 O O . PRO A 1 88 ? 13.505 -12.724 -24.957 1.00 91.81 88 PRO A O 1
ATOM 653 N N . LEU A 1 89 ? 15.323 -13.010 -23.683 1.00 87.94 89 LEU A N 1
ATOM 654 C CA . LEU A 1 89 ? 16.135 -12.005 -24.393 1.00 87.94 89 LEU A CA 1
ATOM 655 C C . LEU A 1 89 ? 16.402 -12.357 -25.867 1.00 87.94 89 LEU A C 1
ATOM 657 O O . LEU A 1 89 ? 16.802 -11.489 -26.633 1.00 87.94 89 LEU A O 1
ATOM 661 N N . SER A 1 90 ? 16.199 -13.619 -26.255 1.00 88.94 90 SER A N 1
ATOM 662 C CA . SER A 1 90 ? 16.263 -14.070 -27.647 1.00 88.94 90 SER A CA 1
ATOM 663 C C . SER A 1 90 ? 15.005 -13.735 -28.455 1.00 88.94 90 SER A C 1
ATOM 665 O O . SER A 1 90 ? 15.030 -13.860 -29.679 1.00 88.94 90 SER A O 1
ATOM 667 N N . ALA A 1 91 ? 13.907 -13.328 -27.807 1.00 92.19 91 ALA A N 1
ATOM 668 C CA . ALA A 1 91 ? 12.742 -12.804 -28.505 1.00 92.19 91 ALA A CA 1
ATOM 669 C C . ALA A 1 91 ? 13.079 -11.434 -29.127 1.00 92.19 91 ALA A C 1
ATOM 671 O O . ALA A 1 91 ? 13.862 -10.670 -28.554 1.00 92.19 91 ALA A O 1
ATOM 672 N N . PRO A 1 92 ? 12.501 -11.089 -30.291 1.00 94.19 92 PRO A N 1
ATOM 673 C CA . PRO A 1 92 ? 12.702 -9.777 -30.888 1.00 94.19 92 PRO A CA 1
ATOM 674 C C . PRO A 1 92 ? 12.164 -8.667 -29.978 1.00 94.19 92 PRO A C 1
ATOM 676 O O . PRO A 1 92 ? 11.317 -8.892 -29.111 1.00 94.19 92 PRO A O 1
ATOM 679 N N . SER A 1 93 ? 12.642 -7.441 -30.199 1.00 91.19 93 SER A N 1
ATOM 680 C CA . SER A 1 93 ? 12.208 -6.286 -29.417 1.00 91.19 93 SER A CA 1
ATOM 681 C C . SER A 1 93 ? 10.703 -6.041 -29.569 1.00 91.19 93 SER A C 1
ATOM 683 O O . SER A 1 93 ? 10.204 -5.754 -30.661 1.00 91.19 93 SER A O 1
ATOM 685 N N . VAL A 1 94 ? 9.999 -6.153 -28.442 1.00 93.38 94 VAL A N 1
ATOM 686 C CA . VAL A 1 94 ? 8.567 -5.863 -28.323 1.00 93.38 94 VAL A CA 1
ATOM 687 C C . VAL A 1 94 ? 8.364 -4.349 -28.270 1.00 93.38 94 VAL A C 1
ATOM 689 O O . VAL A 1 94 ? 9.135 -3.636 -27.620 1.00 93.38 94 VAL A O 1
ATOM 692 N N . ARG A 1 95 ? 7.332 -3.852 -28.948 1.00 92.00 95 ARG A N 1
ATOM 693 C CA . ARG A 1 95 ? 6.906 -2.448 -28.957 1.00 92.00 95 ARG A CA 1
ATOM 694 C C . ARG A 1 95 ? 5.551 -2.291 -28.268 1.00 92.00 95 ARG A C 1
ATOM 696 O O . ARG A 1 95 ? 4.828 -3.261 -28.063 1.00 92.00 95 ARG A O 1
ATOM 703 N N . VAL A 1 96 ? 5.229 -1.057 -27.884 1.00 89.44 96 VAL A N 1
ATOM 704 C CA . VAL A 1 96 ? 3.847 -0.710 -27.523 1.00 89.44 96 VAL A CA 1
ATOM 705 C C . VAL A 1 96 ? 2.973 -0.958 -28.756 1.00 89.44 96 VAL A C 1
ATOM 707 O O . VAL A 1 96 ? 3.447 -0.767 -29.873 1.00 89.44 96 VAL A O 1
ATOM 710 N N . ASP A 1 97 ? 1.756 -1.442 -28.530 1.00 87.81 97 ASP A N 1
ATOM 711 C CA . ASP A 1 97 ? 0.766 -1.851 -29.536 1.00 87.81 97 ASP A CA 1
ATOM 712 C C . ASP A 1 97 ? 1.048 -3.159 -30.289 1.00 87.81 97 ASP A C 1
ATOM 714 O O . ASP A 1 97 ? 0.146 -3.669 -30.954 1.00 87.81 97 ASP A O 1
ATOM 718 N N . ASP A 1 98 ? 2.212 -3.793 -30.090 1.00 91.25 98 ASP A N 1
ATOM 719 C CA . ASP A 1 98 ? 2.402 -5.181 -30.524 1.00 91.25 98 ASP A CA 1
ATOM 720 C C . ASP A 1 98 ? 1.337 -6.089 -29.873 1.00 91.25 98 ASP A C 1
ATOM 722 O O . ASP A 1 98 ? 0.865 -5.849 -28.752 1.00 91.25 98 ASP A O 1
ATOM 726 N N . VAL A 1 99 ? 0.973 -7.168 -30.567 1.00 91.50 99 VAL A N 1
ATOM 727 C CA . VAL A 1 99 ? -0.029 -8.126 -30.089 1.00 91.50 99 VAL A CA 1
ATOM 728 C C . VAL A 1 99 ? 0.635 -9.448 -29.737 1.00 91.50 99 VAL A C 1
ATOM 730 O O . VAL A 1 99 ? 1.308 -10.075 -30.555 1.00 91.50 99 VAL A O 1
ATOM 733 N N . LEU A 1 100 ? 0.410 -9.900 -28.508 1.00 93.81 100 LEU A N 1
ATOM 734 C CA . LEU A 1 100 ? 0.792 -11.221 -28.028 1.00 93.81 100 LEU A CA 1
ATOM 735 C C . LEU A 1 100 ? -0.428 -12.133 -28.038 1.00 93.81 100 LEU A C 1
ATOM 737 O O . LEU A 1 100 ? -1.454 -11.804 -27.456 1.00 93.81 100 LEU A O 1
ATOM 741 N N . SER A 1 101 ? -0.312 -13.294 -28.667 1.00 94.00 101 SER A N 1
ATOM 742 C CA . SER A 1 101 ? -1.342 -14.337 -28.652 1.00 94.00 101 SER A CA 1
ATOM 743 C C . SER A 1 101 ? -0.802 -15.580 -27.961 1.00 94.00 101 SER A C 1
ATOM 745 O O . SER A 1 101 ? 0.339 -15.972 -28.208 1.00 94.00 101 SER A O 1
ATOM 747 N N . VAL A 1 102 ? -1.595 -16.197 -27.092 1.00 95.56 102 VAL A N 1
ATOM 748 C CA . VAL A 1 102 ? -1.182 -17.401 -26.359 1.00 95.56 102 VAL A CA 1
ATOM 749 C C . VAL A 1 102 ? -1.672 -18.626 -27.110 1.00 95.56 102 VAL A C 1
ATOM 751 O O . VAL A 1 102 ? -2.867 -18.898 -27.161 1.00 95.56 102 VAL A O 1
ATOM 754 N N . SER A 1 103 ? -0.752 -19.390 -27.691 1.00 95.31 103 SER A N 1
ATOM 755 C CA . SER A 1 103 ? -1.089 -20.661 -28.343 1.00 95.31 103 SER A CA 1
ATOM 756 C C . SER A 1 103 ? -1.201 -21.828 -27.364 1.00 95.31 103 SER A C 1
ATOM 758 O O . SER A 1 103 ? -1.942 -22.769 -27.629 1.00 95.31 103 SER A O 1
ATOM 760 N N . ARG A 1 104 ? -0.487 -21.772 -26.237 1.00 96.19 104 ARG A N 1
ATOM 761 C CA . ARG A 1 104 ? -0.525 -22.790 -25.182 1.00 96.19 104 ARG A CA 1
ATOM 762 C C . ARG A 1 104 ? -0.193 -22.138 -23.845 1.00 96.19 104 ARG A C 1
ATOM 764 O O . ARG A 1 104 ? 0.683 -21.282 -23.807 1.00 96.19 104 ARG A O 1
ATOM 771 N N . SER A 1 105 ? -0.844 -22.560 -22.766 1.00 94.31 105 SER A N 1
ATOM 772 C CA . SER A 1 105 ? -0.462 -22.172 -21.407 1.00 94.31 105 SER A CA 1
ATOM 773 C C . SER A 1 105 ? -0.435 -23.390 -20.496 1.00 94.31 105 SER A C 1
ATOM 775 O O . SER A 1 105 ? -1.401 -24.150 -20.452 1.00 94.31 105 SER A O 1
ATOM 777 N N . GLY A 1 106 ? 0.678 -23.585 -19.788 1.00 90.62 106 GLY A N 1
ATOM 778 C CA . GLY A 1 106 ? 0.780 -24.577 -18.714 1.00 90.62 106 GLY A CA 1
ATOM 779 C C . GLY A 1 106 ? 0.226 -24.083 -17.373 1.00 90.62 106 GLY A C 1
ATOM 780 O O . GLY A 1 106 ? 0.052 -24.883 -16.457 1.00 90.62 106 GLY A O 1
ATOM 781 N N . ARG A 1 107 ? -0.040 -22.775 -17.250 1.00 86.38 107 ARG A N 1
ATOM 782 C CA . ARG A 1 107 ? -0.435 -22.111 -15.997 1.00 86.38 107 ARG A CA 1
ATOM 783 C C . ARG A 1 107 ? -1.938 -21.909 -15.879 1.00 86.38 107 ARG A C 1
ATOM 785 O O . ARG A 1 107 ? -2.494 -22.133 -14.809 1.00 86.38 107 ARG A O 1
ATOM 792 N N . ASP A 1 108 ? -2.572 -21.455 -16.956 1.00 89.25 108 ASP A N 1
ATOM 793 C CA . ASP A 1 108 ? -3.987 -21.104 -16.969 1.00 89.25 108 ASP A CA 1
ATOM 794 C C . ASP A 1 108 ? -4.593 -21.410 -18.343 1.00 89.25 108 ASP A C 1
ATOM 796 O O . ASP A 1 108 ? -4.309 -20.749 -19.346 1.00 89.25 108 ASP A O 1
ATOM 800 N N . ALA A 1 109 ? -5.461 -22.423 -18.384 1.00 90.69 109 ALA A N 1
ATOM 801 C CA . ALA A 1 109 ? -6.139 -22.847 -19.603 1.00 90.69 109 ALA A CA 1
ATOM 802 C C . ALA A 1 109 ? -7.001 -21.731 -20.219 1.00 90.69 109 ALA A C 1
ATOM 804 O O . ALA A 1 109 ? -7.198 -21.725 -21.432 1.00 90.69 109 ALA A O 1
ATOM 805 N N . GLN A 1 110 ? -7.465 -20.759 -19.422 1.00 90.50 110 GLN A N 1
ATOM 806 C CA . GLN A 1 110 ? -8.249 -19.629 -19.920 1.00 90.50 110 GLN A CA 1
ATOM 807 C C . GLN A 1 110 ? -7.423 -18.661 -20.769 1.00 90.50 110 GLN A C 1
ATOM 809 O O . GLN A 1 110 ? -7.998 -17.861 -21.503 1.00 90.50 110 GLN A O 1
ATOM 814 N N . LEU A 1 111 ? -6.089 -18.703 -20.693 1.00 90.94 111 LEU A N 1
ATOM 815 C CA . LEU A 1 111 ? -5.232 -17.857 -21.521 1.00 90.94 111 LEU A CA 1
ATOM 816 C C . LEU A 1 111 ? -5.141 -18.353 -22.964 1.00 90.94 111 LEU A C 1
ATOM 818 O O . LEU A 1 111 ? -4.862 -17.549 -23.850 1.00 90.94 111 LEU A O 1
ATOM 822 N N . VAL A 1 112 ? -5.373 -19.643 -23.222 1.00 94.56 112 VAL A N 1
ATOM 823 C CA . VAL A 1 112 ? -5.218 -20.241 -24.555 1.00 94.56 112 VAL A CA 1
ATOM 824 C C . VAL A 1 112 ? -6.177 -19.586 -25.552 1.00 94.56 112 VAL A C 1
ATOM 826 O O . VAL A 1 112 ? -7.375 -19.482 -25.311 1.00 94.56 112 VAL A O 1
ATOM 829 N N . GLY A 1 113 ? -5.636 -19.115 -26.676 1.00 88.81 113 GLY A N 1
ATOM 830 C CA . GLY A 1 113 ? -6.371 -18.383 -27.709 1.00 88.81 113 GLY A CA 1
ATOM 831 C C . GLY A 1 113 ? -6.554 -16.890 -27.422 1.00 88.81 113 GLY A C 1
ATOM 832 O O . GLY A 1 113 ? -6.924 -16.145 -28.329 1.00 88.81 113 GLY A O 1
ATOM 833 N N . ARG A 1 114 ? -6.254 -16.408 -26.206 1.00 91.25 114 ARG A N 1
ATOM 834 C CA . ARG A 1 114 ? -6.381 -14.981 -25.884 1.00 91.25 114 ARG A CA 1
ATOM 835 C C . ARG A 1 114 ? -5.270 -14.158 -26.522 1.00 91.25 114 ARG A C 1
ATOM 837 O O . ARG A 1 114 ? -4.132 -14.612 -26.692 1.00 91.25 114 ARG A O 1
ATOM 844 N N . ARG A 1 115 ? -5.621 -12.911 -26.837 1.00 90.94 115 ARG A N 1
ATOM 845 C CA . ARG A 1 115 ? -4.732 -11.892 -27.395 1.00 90.94 115 ARG A CA 1
ATOM 846 C C . ARG A 1 115 ? -4.600 -10.729 -26.424 1.00 90.94 115 ARG A C 1
ATOM 848 O O . ARG A 1 115 ? -5.566 -10.323 -25.785 1.00 90.94 115 ARG A O 1
ATOM 855 N N . PHE A 1 116 ? -3.394 -10.194 -26.335 1.00 91.81 116 PHE A N 1
ATOM 856 C CA . PHE A 1 116 ? -3.020 -9.120 -25.433 1.00 91.81 116 PHE A CA 1
ATOM 857 C C . PHE A 1 116 ? -2.316 -8.040 -26.235 1.00 91.81 116 PHE A C 1
ATOM 859 O O . PHE A 1 116 ? -1.318 -8.317 -26.901 1.00 91.81 116 PHE A O 1
ATOM 866 N N . ARG A 1 117 ? -2.816 -6.807 -26.151 1.00 91.00 117 ARG A N 1
ATOM 867 C CA . ARG A 1 117 ? -2.111 -5.647 -26.690 1.00 91.00 117 ARG A CA 1
ATOM 868 C C . ARG A 1 117 ? -1.080 -5.168 -25.673 1.00 91.00 117 ARG A C 1
ATOM 870 O O . ARG A 1 117 ? -1.381 -5.022 -24.486 1.00 91.00 117 ARG A O 1
ATOM 877 N N . VAL A 1 118 ? 0.147 -4.947 -26.127 1.00 92.12 118 VAL A N 1
ATOM 878 C CA . VAL A 1 118 ? 1.246 -4.513 -25.267 1.00 92.12 118 VAL A CA 1
ATOM 879 C C . VAL A 1 118 ? 1.084 -3.029 -24.943 1.00 92.12 118 VAL A C 1
ATOM 881 O O . VAL A 1 118 ? 1.298 -2.171 -25.789 1.00 92.12 118 VAL A O 1
ATOM 884 N N . ALA A 1 119 ? 0.748 -2.715 -23.692 1.00 89.88 119 ALA A N 1
ATOM 885 C CA . ALA A 1 119 ? 0.609 -1.330 -23.225 1.00 89.88 119 ALA A CA 1
ATOM 886 C C . ALA A 1 119 ? 1.934 -0.703 -22.743 1.00 89.88 119 ALA A C 1
ATOM 888 O O . ALA A 1 119 ? 2.028 0.507 -22.547 1.00 89.88 119 ALA A O 1
ATOM 889 N N . GLY A 1 120 ? 2.966 -1.514 -22.503 1.00 88.44 120 GLY A N 1
ATOM 890 C CA . GLY A 1 120 ? 4.255 -1.045 -22.003 1.00 88.44 120 GLY A CA 1
ATOM 891 C C . GLY A 1 120 ? 5.315 -2.138 -22.023 1.00 88.44 120 GLY A C 1
ATOM 892 O O . GLY A 1 120 ? 5.008 -3.317 -21.860 1.00 88.44 120 GLY A O 1
ATOM 893 N N . VAL A 1 121 ? 6.572 -1.735 -22.208 1.00 90.50 121 VAL A N 1
ATOM 894 C CA . VAL A 1 121 ? 7.715 -2.645 -22.335 1.00 90.50 121 VAL A CA 1
ATOM 895 C C . VAL A 1 121 ? 8.805 -2.235 -21.353 1.00 90.50 121 VAL A C 1
ATOM 897 O O . VAL A 1 121 ? 9.134 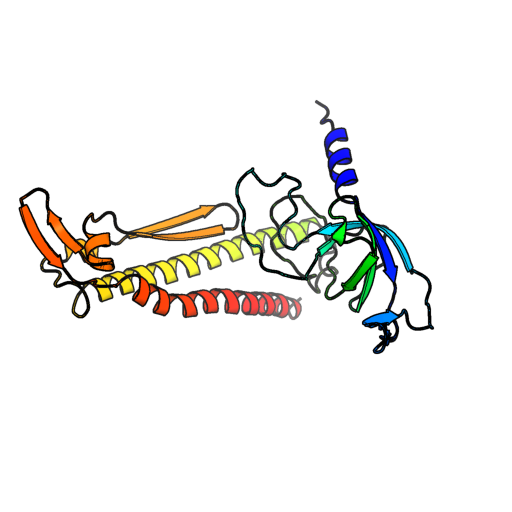-1.057 -21.215 1.00 90.50 121 VAL A O 1
ATOM 900 N N . ALA A 1 122 ? 9.377 -3.216 -20.659 1.00 86.44 122 ALA A N 1
ATOM 901 C CA . ALA A 1 122 ? 10.532 -3.025 -19.795 1.00 86.44 122 ALA A CA 1
ATOM 902 C C . ALA A 1 122 ? 11.497 -4.200 -19.971 1.00 86.44 122 ALA A C 1
ATOM 904 O O . ALA A 1 122 ? 11.090 -5.356 -19.882 1.00 86.44 122 ALA A O 1
ATOM 905 N N . VAL A 1 123 ? 12.776 -3.895 -20.190 1.00 83.88 123 VAL A N 1
ATOM 906 C CA . VAL A 1 123 ? 13.852 -4.890 -20.248 1.00 83.88 123 VAL A CA 1
ATOM 907 C C . VAL A 1 123 ? 14.565 -4.889 -18.901 1.00 83.88 123 VAL A C 1
ATOM 909 O O . VAL A 1 123 ? 14.981 -3.839 -18.415 1.00 83.88 123 VAL A O 1
ATOM 912 N N . GLY A 1 124 ? 14.698 -6.055 -18.277 1.00 77.88 124 GLY A N 1
ATOM 913 C CA . GLY A 1 124 ? 15.417 -6.183 -17.015 1.00 77.88 124 GLY A CA 1
ATOM 914 C C . GLY A 1 124 ? 15.644 -7.636 -16.629 1.00 77.88 124 GLY A C 1
ATOM 915 O O . GLY A 1 124 ? 14.876 -8.515 -17.013 1.00 77.88 124 GLY A O 1
ATOM 916 N N . ALA A 1 125 ? 16.692 -7.883 -15.844 1.00 67.44 125 ALA A N 1
ATOM 917 C CA . ALA A 1 125 ? 16.914 -9.185 -15.235 1.00 67.44 125 ALA A CA 1
ATOM 918 C C . ALA A 1 125 ? 15.812 -9.452 -14.198 1.00 67.44 125 ALA A C 1
ATOM 920 O O . ALA A 1 125 ? 15.569 -8.639 -13.302 1.00 67.44 125 ALA A O 1
ATOM 921 N N . TYR A 1 126 ? 15.120 -10.581 -14.333 1.00 56.47 126 TYR A N 1
ATOM 922 C CA . TYR A 1 126 ? 14.108 -10.999 -13.374 1.00 56.47 126 TYR A CA 1
ATOM 923 C C . TYR A 1 126 ? 14.784 -11.802 -12.257 1.00 56.47 126 TYR A C 1
ATOM 925 O O . TYR A 1 126 ? 15.075 -12.982 -12.425 1.00 56.47 126 TYR A O 1
ATOM 933 N N . SER A 1 127 ? 15.051 -11.175 -11.111 1.00 51.50 127 SER A N 1
ATOM 934 C CA . SER A 1 127 ? 15.357 -11.905 -9.879 1.00 51.50 127 SER A CA 1
ATOM 935 C C . SER A 1 127 ? 14.047 -12.163 -9.130 1.00 51.50 127 SER A C 1
ATOM 937 O O . SER A 1 127 ? 13.241 -11.254 -8.944 1.00 51.50 127 SER A O 1
ATOM 939 N N . GLY A 1 128 ? 13.800 -13.414 -8.732 1.00 41.47 128 GLY A N 1
ATOM 940 C CA . GLY A 1 128 ? 12.551 -13.892 -8.115 1.00 41.47 128 GLY A CA 1
ATOM 941 C C . GLY A 1 128 ? 12.207 -13.335 -6.726 1.00 41.47 128 GLY A C 1
ATOM 942 O O . GLY A 1 128 ? 11.536 -14.012 -5.956 1.00 41.47 128 GLY A O 1
ATOM 943 N N . GLY A 1 129 ? 12.644 -12.122 -6.382 1.00 37.41 129 GLY A N 1
ATOM 944 C CA . GLY A 1 129 ? 12.318 -11.443 -5.131 1.00 37.41 129 GLY A CA 1
ATOM 945 C C . GLY A 1 129 ? 11.425 -10.226 -5.369 1.00 37.41 129 GLY A C 1
ATOM 946 O O . GLY A 1 129 ? 11.842 -9.288 -6.039 1.00 37.41 129 GLY A O 1
ATOM 947 N N . ALA A 1 130 ? 10.206 -10.265 -4.818 1.00 38.28 130 ALA A N 1
ATOM 948 C CA . ALA A 1 130 ? 9.283 -9.151 -4.545 1.00 38.28 130 ALA A CA 1
ATOM 949 C C . ALA A 1 130 ? 9.547 -7.835 -5.321 1.00 38.28 130 ALA A C 1
ATOM 951 O O . ALA A 1 130 ? 10.350 -6.989 -4.917 1.00 38.28 130 ALA A O 1
ATOM 952 N N . ARG A 1 131 ? 8.837 -7.646 -6.444 1.00 48.28 131 ARG A N 1
ATOM 953 C CA . ARG A 1 131 ? 9.057 -6.530 -7.375 1.00 48.28 131 ARG A CA 1
ATOM 954 C C . ARG A 1 131 ? 8.560 -5.177 -6.862 1.00 48.28 131 ARG A C 1
ATOM 956 O O . ARG A 1 131 ? 7.376 -4.959 -6.626 1.00 48.28 131 ARG A O 1
ATOM 963 N N . SER A 1 132 ? 9.503 -4.238 -6.858 1.00 39.62 132 SER A N 1
ATOM 964 C CA . SER A 1 132 ? 9.303 -2.802 -7.044 1.00 39.62 132 SER A CA 1
ATOM 965 C C . SER A 1 132 ? 9.118 -2.521 -8.545 1.00 39.62 132 SER A C 1
ATOM 967 O O . SER A 1 132 ? 9.914 -2.987 -9.359 1.00 39.62 132 SER A O 1
ATOM 969 N N . ALA A 1 133 ? 8.089 -1.764 -8.925 1.00 42.50 133 ALA A N 1
ATOM 970 C CA . ALA A 1 133 ? 7.845 -1.361 -10.310 1.00 42.50 133 ALA A CA 1
ATOM 971 C C . ALA A 1 133 ? 8.864 -0.294 -10.758 1.00 42.50 133 ALA A C 1
ATOM 973 O O . ALA A 1 133 ? 8.782 0.860 -10.339 1.00 42.50 133 ALA A O 1
ATOM 974 N N . PHE A 1 134 ? 9.817 -0.670 -11.611 1.00 44.41 134 PHE A N 1
ATOM 975 C CA . PHE A 1 134 ? 10.716 0.258 -12.300 1.00 44.41 134 PHE A CA 1
ATOM 976 C C . PHE A 1 134 ? 10.420 0.215 -13.803 1.00 44.41 134 PHE A C 1
ATOM 978 O O . PHE A 1 134 ? 10.653 -0.796 -14.459 1.00 44.41 134 PHE A O 1
ATOM 985 N N . GLY A 1 135 ? 9.873 1.312 -14.334 1.00 42.47 135 GLY A N 1
ATOM 986 C CA . GLY A 1 135 ? 9.828 1.565 -15.775 1.00 42.47 135 GLY A CA 1
ATOM 987 C C . GLY A 1 135 ? 11.226 1.897 -16.301 1.00 42.47 135 GLY A C 1
ATOM 988 O O . GLY A 1 135 ? 12.045 2.450 -15.563 1.00 42.47 135 GLY A O 1
ATOM 989 N N . ALA A 1 136 ? 11.492 1.538 -17.557 1.00 41.38 136 ALA A N 1
ATOM 990 C CA . ALA A 1 136 ? 12.762 1.776 -18.232 1.00 41.38 136 ALA A CA 1
ATOM 991 C C . ALA A 1 136 ? 13.175 3.257 -18.135 1.00 41.38 136 ALA A C 1
ATOM 993 O O . ALA A 1 136 ? 12.461 4.156 -18.580 1.00 41.38 136 ALA A O 1
ATOM 994 N N . HIS A 1 137 ? 14.325 3.501 -17.505 1.00 44.84 137 HIS A N 1
ATOM 995 C CA . HIS A 1 137 ? 14.886 4.835 -17.330 1.00 44.84 137 HIS A CA 1
ATOM 996 C C . HIS A 1 137 ? 15.555 5.277 -18.643 1.00 44.84 137 HIS A C 1
ATOM 998 O O . HIS A 1 137 ? 16.353 4.509 -19.185 1.00 44.84 137 HIS A O 1
ATOM 1004 N N . PRO A 1 138 ? 15.340 6.511 -19.135 1.00 51.19 138 PRO A N 1
ATOM 1005 C CA . PRO A 1 138 ? 16.000 7.047 -20.335 1.00 51.19 138 PRO A CA 1
ATOM 1006 C C . PRO A 1 138 ? 17.522 7.295 -20.175 1.00 51.19 138 PRO A C 1
ATOM 1008 O O . PRO A 1 138 ? 18.099 8.060 -20.942 1.00 51.19 138 PRO A O 1
ATOM 1011 N N . ASP A 1 139 ? 18.171 6.659 -19.187 1.00 48.97 139 ASP A N 1
ATOM 1012 C CA . ASP A 1 139 ? 19.615 6.729 -18.885 1.00 48.97 139 ASP A CA 1
ATOM 1013 C C . ASP A 1 139 ? 20.344 5.389 -19.091 1.00 48.97 139 ASP A C 1
ATOM 1015 O O . ASP A 1 139 ? 21.501 5.257 -18.697 1.00 48.97 139 ASP A O 1
ATOM 1019 N N . ALA A 1 140 ? 19.720 4.382 -19.714 1.00 51.16 140 ALA A N 1
ATOM 1020 C CA . ALA A 1 140 ? 20.369 3.079 -19.916 1.00 51.16 140 ALA A CA 1
ATOM 1021 C C . ALA A 1 140 ? 21.698 3.160 -20.708 1.00 51.16 140 ALA A C 1
ATOM 1023 O O . ALA A 1 140 ? 22.518 2.256 -20.598 1.00 51.16 140 ALA A O 1
ATOM 1024 N N . GLY A 1 141 ? 21.941 4.248 -21.455 1.00 52.97 141 GLY A N 1
ATOM 1025 C CA . GLY A 1 141 ? 23.210 4.514 -22.148 1.00 52.97 141 GLY A CA 1
ATOM 1026 C C . GLY A 1 141 ? 24.217 5.408 -21.403 1.00 52.97 141 GLY A C 1
ATOM 1027 O O . GLY A 1 141 ? 25.324 5.591 -21.903 1.00 52.97 141 GLY A O 1
ATOM 1028 N N . ALA A 1 142 ? 23.866 5.984 -20.245 1.00 60.53 142 ALA A N 1
ATOM 1029 C CA . ALA A 1 142 ? 24.727 6.938 -19.530 1.00 60.53 142 ALA A CA 1
ATOM 1030 C C . ALA A 1 142 ? 25.791 6.255 -18.653 1.00 60.53 142 ALA A C 1
ATOM 1032 O O . ALA A 1 142 ? 26.857 6.817 -18.413 1.00 60.53 142 ALA A O 1
ATOM 1033 N N . PHE A 1 143 ? 25.533 5.026 -18.203 1.00 60.91 143 PHE A N 1
ATOM 1034 C CA . PHE A 1 143 ? 26.474 4.255 -17.395 1.00 60.91 143 PHE A CA 1
ATOM 1035 C C . PHE A 1 143 ? 27.157 3.209 -18.272 1.00 60.91 143 PHE A C 1
ATOM 1037 O O . PHE A 1 143 ? 26.595 2.152 -18.542 1.00 60.91 143 PHE A O 1
ATOM 1044 N N . ARG A 1 144 ? 28.376 3.510 -18.732 1.00 74.81 144 ARG A N 1
ATOM 1045 C CA . ARG A 1 144 ? 29.206 2.545 -19.477 1.00 74.81 144 ARG A CA 1
ATOM 1046 C C . ARG A 1 144 ? 29.842 1.484 -18.573 1.00 74.81 144 ARG A C 1
ATOM 1048 O O . ARG A 1 144 ? 30.259 0.444 -19.067 1.00 74.81 144 ARG A O 1
ATOM 1055 N N . ASP A 1 145 ? 29.890 1.742 -17.267 1.00 83.19 145 ASP A N 1
ATOM 1056 C CA . ASP A 1 145 ? 30.455 0.849 -16.257 1.00 83.19 145 ASP A CA 1
ATOM 1057 C C . ASP A 1 145 ? 29.347 0.316 -15.318 1.00 83.19 145 ASP A C 1
ATOM 1059 O O . ASP A 1 145 ? 28.670 1.110 -14.646 1.00 83.19 145 ASP A O 1
ATOM 1063 N N . PRO A 1 146 ? 29.148 -1.015 -15.230 1.00 75.75 146 PRO A N 1
ATOM 1064 C CA . PRO A 1 146 ? 28.158 -1.614 -14.337 1.00 75.75 146 PRO A CA 1
ATOM 1065 C C . PRO A 1 146 ? 28.401 -1.305 -12.850 1.00 75.75 146 PRO A C 1
ATOM 1067 O O . PRO A 1 146 ? 27.438 -1.243 -12.080 1.00 75.75 146 PRO A O 1
ATOM 1070 N N . ILE A 1 147 ? 29.646 -1.064 -12.426 1.00 79.38 147 ILE A N 1
ATOM 1071 C CA . ILE A 1 147 ? 29.984 -0.740 -11.030 1.00 79.38 147 ILE A CA 1
ATOM 1072 C C . ILE A 1 147 ? 29.479 0.662 -10.669 1.00 79.38 147 ILE A C 1
ATOM 1074 O O . ILE A 1 147 ? 28.910 0.870 -9.590 1.00 79.38 147 ILE A O 1
ATOM 1078 N N . GLN A 1 148 ? 29.615 1.623 -11.585 1.00 77.56 148 GLN A N 1
ATOM 1079 C CA . GLN A 1 148 ? 29.087 2.977 -11.403 1.00 77.56 148 GLN A CA 1
ATOM 1080 C C . GLN A 1 148 ? 27.559 2.977 -11.305 1.00 77.56 148 GLN A C 1
ATOM 1082 O O . GLN A 1 148 ? 26.998 3.640 -10.427 1.00 77.56 148 GLN A O 1
ATOM 1087 N N . LEU A 1 149 ? 26.884 2.178 -12.138 1.00 77.56 149 LEU A N 1
ATOM 1088 C CA . LEU A 1 149 ? 25.433 2.007 -12.065 1.00 77.56 149 LEU A CA 1
ATOM 1089 C C . LEU A 1 149 ? 25.002 1.406 -10.719 1.00 77.56 149 LEU A C 1
ATOM 1091 O O . LEU A 1 149 ? 24.110 1.944 -10.061 1.00 77.56 149 LEU A O 1
ATOM 1095 N N . ALA A 1 150 ? 25.645 0.322 -10.277 1.00 74.75 150 ALA A N 1
ATOM 1096 C CA . ALA A 1 150 ? 25.335 -0.323 -9.001 1.00 74.75 150 ALA A CA 1
ATOM 1097 C C . ALA A 1 150 ? 25.525 0.635 -7.809 1.00 74.75 150 ALA A C 1
ATOM 1099 O O . ALA A 1 150 ? 24.694 0.687 -6.893 1.00 74.75 150 ALA A O 1
ATOM 1100 N N . THR A 1 151 ? 26.583 1.445 -7.850 1.00 81.94 151 THR A N 1
ATOM 1101 C CA . THR A 1 151 ? 26.892 2.450 -6.826 1.00 81.94 151 THR A CA 1
ATOM 1102 C C . THR A 1 151 ? 25.836 3.558 -6.807 1.00 81.94 151 THR A C 1
ATOM 1104 O O . THR A 1 151 ? 25.301 3.889 -5.744 1.00 81.94 151 THR A O 1
ATOM 1107 N N . ALA A 1 152 ? 25.454 4.080 -7.977 1.00 74.00 152 ALA A N 1
ATOM 1108 C CA . ALA A 1 152 ? 24.404 5.088 -8.109 1.00 74.00 152 ALA A CA 1
ATOM 1109 C C . ALA A 1 152 ? 23.042 4.570 -7.614 1.00 74.00 152 ALA A C 1
ATOM 1111 O O . ALA A 1 152 ? 22.354 5.261 -6.858 1.00 74.00 152 ALA A O 1
ATOM 1112 N N . LEU A 1 153 ? 22.668 3.336 -7.969 1.00 78.12 153 LEU A N 1
ATOM 1113 C CA . LEU A 1 153 ? 21.436 2.690 -7.502 1.00 78.12 153 LEU A CA 1
ATOM 1114 C C . LEU A 1 153 ? 21.427 2.500 -5.982 1.00 78.12 153 LEU A C 1
ATOM 1116 O O . LEU A 1 153 ? 20.418 2.783 -5.329 1.00 78.12 153 LEU A O 1
ATOM 1120 N N . THR A 1 154 ? 22.554 2.089 -5.402 1.00 82.44 154 THR A N 1
ATOM 1121 C CA . THR A 1 154 ? 22.689 1.915 -3.949 1.00 82.44 154 THR A CA 1
ATOM 1122 C C . THR A 1 154 ? 22.540 3.248 -3.213 1.00 82.44 154 THR A C 1
ATOM 1124 O O . THR A 1 154 ? 21.765 3.338 -2.254 1.00 82.44 154 THR A O 1
ATOM 1127 N N . GLY A 1 155 ? 23.209 4.303 -3.694 1.00 78.81 155 GLY A N 1
ATOM 1128 C CA . GLY A 1 155 ? 23.103 5.655 -3.139 1.00 78.81 155 GLY A CA 1
ATOM 1129 C C . GLY A 1 155 ? 21.700 6.257 -3.278 1.00 78.81 155 GLY A C 1
ATOM 1130 O O . GLY A 1 155 ? 21.177 6.863 -2.342 1.00 78.81 155 GLY A O 1
ATOM 1131 N N . MET A 1 156 ? 21.026 6.033 -4.408 1.00 78.56 156 MET A N 1
ATOM 1132 C CA . MET A 1 156 ? 19.622 6.420 -4.558 1.00 78.56 156 MET A CA 1
ATOM 1133 C C . MET A 1 156 ? 18.735 5.667 -3.566 1.00 78.56 156 MET A C 1
ATOM 1135 O O . MET A 1 156 ? 17.893 6.284 -2.916 1.00 78.56 156 MET A O 1
ATOM 1139 N N . GLY A 1 157 ? 18.953 4.362 -3.386 1.00 83.06 157 GLY A N 1
ATOM 1140 C CA . GLY A 1 157 ? 18.206 3.531 -2.443 1.00 83.06 157 GLY A CA 1
ATOM 1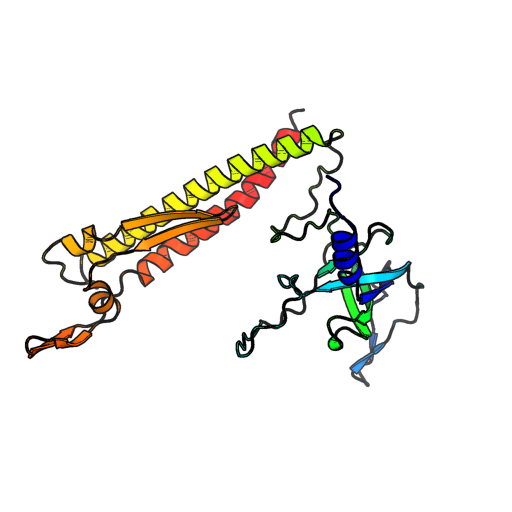141 C C . GLY A 1 157 ? 18.295 4.019 -0.992 1.00 83.06 157 GLY A C 1
ATOM 1142 O O . GLY A 1 157 ? 17.279 4.053 -0.292 1.00 83.06 157 GLY A O 1
ATOM 1143 N N . THR A 1 158 ? 19.473 4.445 -0.527 1.00 83.25 158 THR A N 1
ATOM 1144 C CA . THR A 1 158 ? 19.643 4.989 0.834 1.00 83.25 158 THR A CA 1
ATOM 1145 C C . THR A 1 158 ? 18.915 6.322 1.011 1.00 83.25 158 THR A C 1
ATOM 1147 O O . THR A 1 158 ? 18.147 6.465 1.966 1.00 83.25 158 THR A O 1
ATOM 1150 N N . ALA A 1 159 ? 19.060 7.255 0.065 1.00 82.00 159 ALA A N 1
ATOM 1151 C CA . ALA A 1 159 ? 18.378 8.551 0.097 1.00 82.00 159 ALA A CA 1
ATOM 1152 C C . ALA A 1 159 ? 16.845 8.400 0.051 1.00 82.00 159 ALA A C 1
ATOM 1154 O O . ALA A 1 159 ? 16.106 9.017 0.825 1.00 82.00 159 ALA A O 1
ATOM 1155 N N . VAL A 1 160 ? 16.362 7.508 -0.816 1.00 85.69 160 VAL A N 1
ATOM 1156 C CA . VAL A 1 160 ? 14.956 7.108 -0.946 1.00 85.69 160 VAL A CA 1
ATOM 1157 C C . VAL A 1 160 ? 14.400 6.605 0.385 1.00 85.69 160 VAL A C 1
ATOM 1159 O O . VAL A 1 160 ? 13.336 7.065 0.815 1.00 85.69 160 VAL A O 1
ATOM 1162 N N . ARG A 1 161 ? 15.107 5.689 1.057 1.00 86.88 161 ARG A N 1
ATOM 1163 C CA . ARG A 1 161 ? 14.680 5.134 2.350 1.00 86.88 161 ARG A CA 1
ATOM 1164 C C . ARG A 1 161 ? 14.668 6.192 3.447 1.00 86.88 161 ARG A C 1
ATOM 1166 O O . ARG A 1 161 ? 13.677 6.291 4.170 1.00 86.88 161 ARG A O 1
ATOM 1173 N N . ALA A 1 162 ? 15.712 7.016 3.541 1.00 88.25 162 ALA A N 1
ATOM 1174 C CA . ALA A 1 162 ? 15.800 8.078 4.542 1.00 88.25 162 ALA A CA 1
ATOM 1175 C C . ALA A 1 162 ? 14.626 9.065 4.428 1.00 88.25 162 ALA A C 1
ATOM 1177 O O . ALA A 1 162 ? 13.955 9.355 5.421 1.00 88.25 162 ALA A O 1
ATOM 1178 N N . ARG A 1 163 ? 14.300 9.506 3.2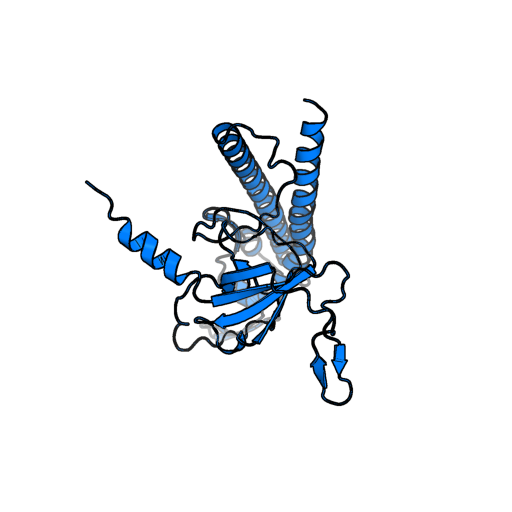06 1.00 88.56 163 ARG A N 1
ATOM 1179 C CA . ARG A 1 163 ? 13.178 10.426 2.970 1.00 88.56 163 ARG A CA 1
ATOM 1180 C C . ARG A 1 163 ? 11.818 9.772 3.214 1.00 88.56 163 ARG A C 1
ATOM 1182 O O . ARG A 1 163 ? 10.955 10.391 3.826 1.00 88.56 163 ARG A O 1
ATOM 1189 N N . THR A 1 164 ? 11.641 8.513 2.806 1.00 90.38 164 THR A N 1
ATOM 1190 C CA . THR A 1 164 ? 10.426 7.724 3.105 1.00 90.38 164 THR A CA 1
ATOM 1191 C C . THR A 1 164 ? 10.203 7.630 4.614 1.00 90.38 164 THR A C 1
ATOM 1193 O O . THR A 1 164 ? 9.097 7.875 5.094 1.00 90.38 164 THR A O 1
ATOM 1196 N N . ARG A 1 165 ? 11.267 7.356 5.380 1.00 93.62 165 ARG A N 1
ATOM 1197 C CA . ARG A 1 165 ? 11.228 7.324 6.845 1.00 93.62 165 ARG A CA 1
ATOM 1198 C C . ARG A 1 165 ? 10.861 8.676 7.445 1.00 93.62 165 ARG A C 1
ATOM 1200 O O . ARG A 1 165 ? 10.050 8.708 8.366 1.00 93.62 165 ARG A O 1
ATOM 1207 N N . ALA A 1 166 ? 11.413 9.769 6.923 1.00 93.19 166 ALA A N 1
ATOM 1208 C CA . ALA A 1 166 ? 11.098 11.117 7.387 1.00 93.19 166 ALA A CA 1
ATOM 1209 C C . ALA A 1 166 ? 9.621 11.481 7.155 1.00 93.19 166 ALA A C 1
ATOM 1211 O O . ALA A 1 166 ? 8.950 11.892 8.099 1.00 93.19 166 ALA A O 1
ATOM 1212 N N . ILE A 1 167 ? 9.100 11.254 5.942 1.00 94.00 167 ILE A N 1
ATOM 1213 C CA . ILE A 1 167 ? 7.688 11.501 5.596 1.00 94.00 167 ILE A CA 1
ATOM 1214 C C . ILE A 1 167 ? 6.772 10.659 6.489 1.00 94.00 167 ILE A C 1
ATOM 1216 O O . ILE A 1 167 ? 5.886 11.195 7.150 1.00 94.00 167 ILE A O 1
ATOM 1220 N N . THR A 1 168 ? 7.030 9.351 6.579 1.00 95.88 168 THR A N 1
ATOM 1221 C CA . THR A 1 168 ? 6.211 8.433 7.386 1.00 95.88 168 THR A CA 1
ATOM 1222 C C . THR A 1 168 ? 6.199 8.847 8.854 1.00 95.88 168 THR A C 1
ATOM 1224 O O . THR A 1 168 ? 5.134 8.956 9.456 1.00 95.88 168 THR A O 1
ATOM 1227 N N . ARG A 1 169 ? 7.369 9.155 9.430 1.00 96.38 169 ARG A N 1
ATOM 1228 C CA . ARG A 1 169 ? 7.474 9.613 10.820 1.00 96.38 169 ARG A CA 1
ATOM 1229 C C . ARG A 1 169 ? 6.712 10.921 11.040 1.00 96.38 169 ARG A C 1
ATOM 1231 O O . ARG A 1 169 ? 5.989 11.028 12.023 1.00 96.38 169 ARG A O 1
ATOM 1238 N N . HIS A 1 170 ? 6.855 11.889 10.136 1.00 96.94 170 HIS A N 1
ATOM 1239 C CA . HIS A 1 170 ? 6.165 13.175 10.222 1.00 96.94 170 HIS A CA 1
ATOM 1240 C C . HIS A 1 170 ? 4.640 13.001 10.223 1.00 96.94 170 HIS A C 1
ATOM 1242 O O . HIS A 1 170 ? 3.967 13.463 11.143 1.00 96.94 170 HIS A O 1
ATOM 1248 N N . HIS A 1 171 ? 4.090 12.271 9.250 1.00 97.06 171 HIS A N 1
ATOM 1249 C CA . HIS A 1 171 ? 2.644 12.060 9.170 1.00 97.06 171 HIS A CA 1
ATOM 1250 C C . HIS A 1 171 ? 2.104 11.194 10.308 1.00 97.06 171 HIS A C 1
ATOM 1252 O O . HIS A 1 171 ? 0.994 11.437 10.776 1.00 97.06 171 HIS A O 1
ATOM 1258 N N . ALA A 1 172 ? 2.884 10.242 10.818 1.00 97.25 172 ALA A N 1
ATOM 1259 C CA . ALA A 1 172 ? 2.475 9.461 11.975 1.00 97.25 172 ALA A CA 1
ATOM 1260 C C . ALA A 1 172 ? 2.456 10.298 13.271 1.00 97.25 172 ALA A C 1
ATOM 1262 O O . ALA A 1 172 ? 1.563 10.128 14.101 1.00 97.25 172 ALA A O 1
ATOM 1263 N N . MET A 1 173 ? 3.372 11.264 13.422 1.00 97.38 173 MET A N 1
ATOM 1264 C CA . MET A 1 173 ? 3.286 12.264 14.494 1.00 97.38 173 MET A CA 1
ATOM 1265 C C . MET A 1 173 ? 2.052 13.158 14.341 1.00 97.38 173 MET A C 1
ATOM 1267 O O . MET A 1 173 ? 1.348 13.379 15.324 1.00 97.38 173 MET A O 1
ATOM 1271 N N . LEU A 1 174 ? 1.753 13.642 13.128 1.00 97.31 174 LEU A N 1
ATOM 1272 C CA . LEU A 1 174 ? 0.541 14.431 12.874 1.00 97.31 174 LEU A CA 1
ATOM 1273 C C . LEU A 1 174 ? -0.727 13.646 13.217 1.00 97.31 174 LEU A C 1
ATOM 1275 O O . LEU A 1 174 ? -1.622 14.188 13.866 1.00 97.31 174 LEU A O 1
ATOM 1279 N N . LEU A 1 175 ? -0.784 12.368 12.833 1.00 97.50 175 LEU A N 1
ATOM 1280 C CA . LEU A 1 175 ? -1.886 11.475 13.172 1.00 97.50 175 LEU A CA 1
ATOM 1281 C C . LEU A 1 175 ? -2.040 11.356 14.692 1.00 97.50 175 LEU A C 1
ATOM 1283 O O . LEU A 1 175 ? -3.127 11.603 15.208 1.00 97.50 175 LEU A O 1
ATOM 1287 N N . ARG A 1 176 ? -0.952 11.070 15.420 1.00 96.44 176 ARG A N 1
ATOM 1288 C CA . ARG A 1 176 ? -0.954 11.004 16.891 1.00 96.44 176 ARG A CA 1
ATOM 1289 C C . ARG A 1 176 ? -1.480 12.294 17.520 1.00 96.44 176 ARG A C 1
ATOM 1291 O O . ARG A 1 176 ? -2.364 12.236 18.367 1.00 96.44 176 ARG A O 1
ATOM 1298 N N . VAL A 1 177 ? -0.979 13.456 17.100 1.00 95.19 177 VAL A N 1
ATOM 1299 C CA . VAL A 1 177 ? -1.405 14.757 17.645 1.00 95.19 177 VAL A CA 1
ATOM 1300 C C . VAL A 1 177 ? -2.886 15.021 17.368 1.00 95.19 177 VAL A C 1
ATOM 1302 O O . VAL A 1 177 ? -3.602 15.508 18.242 1.00 95.19 177 VAL A O 1
ATOM 1305 N N . ARG A 1 178 ? -3.381 14.667 16.178 1.00 94.50 178 ARG A N 1
ATOM 1306 C CA . ARG A 1 178 ? -4.801 14.811 15.828 1.00 94.50 178 ARG A CA 1
ATOM 1307 C C . ARG A 1 178 ? -5.691 13.874 16.635 1.00 94.50 178 ARG A C 1
ATOM 1309 O O . ARG A 1 178 ? -6.712 14.325 17.140 1.00 94.50 178 ARG A O 1
ATOM 1316 N N . ILE A 1 179 ? -5.277 12.624 16.832 1.00 93.06 179 ILE A N 1
ATOM 1317 C CA . ILE A 1 179 ? -5.961 11.673 17.720 1.00 93.06 179 ILE A CA 1
ATOM 1318 C C . ILE A 1 179 ? -6.019 12.235 19.144 1.00 93.06 179 ILE A C 1
ATOM 1320 O O . ILE A 1 179 ? -7.083 12.264 19.754 1.00 93.06 179 ILE A O 1
ATOM 1324 N N . GLN A 1 180 ? -4.901 12.754 19.656 1.00 91.62 180 GLN A N 1
ATOM 1325 C CA . GLN A 1 180 ? -4.836 13.368 20.983 1.00 91.62 180 GLN A CA 1
ATOM 1326 C C . GLN A 1 180 ? -5.754 14.587 21.124 1.00 91.62 180 GLN A C 1
ATOM 1328 O O . GLN A 1 180 ? -6.378 14.749 22.170 1.00 91.62 180 GLN A O 1
ATOM 1333 N N . LYS A 1 181 ? -5.844 15.429 20.087 1.00 90.31 181 LYS A N 1
ATOM 1334 C CA . LYS A 1 181 ? -6.746 16.588 20.043 1.00 90.31 181 LYS A CA 1
ATOM 1335 C C . LYS A 1 181 ? -8.215 16.160 19.993 1.00 90.31 181 LYS A C 1
ATOM 1337 O O . LYS A 1 181 ? -9.036 16.694 20.730 1.00 90.31 181 LYS A O 1
ATOM 1342 N N . ASN A 1 182 ? -8.548 15.181 19.157 1.00 88.06 182 ASN A N 1
ATOM 1343 C CA . ASN A 1 182 ? -9.911 14.656 19.045 1.00 88.06 182 ASN A CA 1
ATOM 1344 C C . ASN A 1 182 ? -10.346 13.925 20.326 1.00 88.06 182 ASN A C 1
ATOM 1346 O O . ASN A 1 182 ? -11.522 13.920 20.671 1.00 88.06 182 ASN A O 1
ATOM 1350 N N . ALA A 1 183 ? -9.392 13.359 21.067 1.00 85.25 183 ALA A N 1
ATOM 1351 C CA . ALA A 1 183 ? -9.619 12.756 22.373 1.00 85.25 183 ALA A CA 1
ATOM 1352 C C . ALA A 1 183 ? -9.758 13.782 23.521 1.00 85.25 183 ALA A C 1
ATOM 1354 O O . ALA A 1 183 ? -9.937 13.360 24.661 1.00 85.25 183 ALA A O 1
ATOM 1355 N N . SER A 1 184 ? -9.640 15.099 23.276 1.00 74.50 184 SER A N 1
ATOM 1356 C CA . SER A 1 184 ? -9.546 16.128 24.330 1.00 74.50 184 SER A CA 1
ATOM 1357 C C . SER A 1 184 ? -10.717 17.119 24.424 1.00 74.50 184 SER A C 1
ATOM 1359 O O . SER A 1 184 ? -10.517 18.229 24.909 1.00 74.50 184 SER A O 1
ATOM 1361 N N . GLY A 1 185 ? -11.927 16.762 23.990 1.00 66.56 185 GLY A N 1
ATOM 1362 C CA . GLY A 1 185 ? -13.120 17.612 24.142 1.00 66.56 185 GLY A CA 1
ATOM 1363 C C . GLY A 1 185 ? -14.319 17.103 23.343 1.00 66.56 185 GLY A C 1
ATOM 1364 O O . GLY A 1 185 ? -14.184 16.108 22.640 1.00 66.56 185 GLY A O 1
ATOM 1365 N N . ARG A 1 186 ? -15.478 17.783 23.418 1.00 59.62 186 ARG A N 1
ATOM 1366 C CA . ARG A 1 186 ? -16.677 17.443 22.619 1.00 59.62 186 ARG A CA 1
ATOM 1367 C C . ARG A 1 186 ? -16.427 17.666 21.115 1.00 59.62 186 ARG A C 1
ATOM 1369 O O . ARG A 1 186 ? -15.799 18.665 20.769 1.00 59.62 186 ARG A O 1
ATOM 1376 N N . PRO A 1 187 ? -16.922 16.792 20.216 1.00 56.97 187 PRO A N 1
ATOM 1377 C CA . PRO A 1 187 ? -17.836 15.667 20.447 1.00 56.97 187 PRO A CA 1
ATOM 1378 C C . PRO A 1 187 ? -17.179 14.397 21.013 1.00 56.97 187 PRO A C 1
ATOM 1380 O O . PRO A 1 187 ? -17.863 13.396 21.121 1.00 56.97 187 PRO A O 1
ATOM 1383 N N . GLY A 1 188 ? -15.896 14.414 21.377 1.00 57.97 188 GLY A N 1
ATOM 1384 C CA . GLY A 1 188 ? -15.192 13.319 22.048 1.00 57.97 188 GLY A CA 1
ATOM 1385 C C . GLY A 1 188 ? -15.444 13.222 23.567 1.00 57.97 188 GLY A C 1
ATOM 1386 O O . GLY A 1 188 ? -16.231 13.989 24.132 1.00 57.97 188 GLY A O 1
ATOM 1387 N N . PRO A 1 189 ? -14.780 12.273 24.256 1.00 58.09 189 PRO A N 1
ATOM 1388 C CA . PRO A 1 189 ? -15.050 11.972 25.659 1.00 58.09 189 PRO A CA 1
ATOM 1389 C C . PRO A 1 189 ? -14.690 13.144 26.581 1.00 58.09 189 PRO A C 1
ATOM 1391 O O . PRO A 1 189 ? -13.668 13.804 26.383 1.00 58.09 189 PRO A O 1
ATOM 1394 N N . ASN A 1 190 ? -15.467 13.354 27.651 1.00 58.47 190 ASN A N 1
ATOM 1395 C CA . ASN A 1 190 ? -15.071 14.227 28.761 1.00 58.47 190 ASN A CA 1
ATOM 1396 C C . ASN A 1 190 ? -13.891 13.583 29.498 1.00 58.47 190 ASN A C 1
ATOM 1398 O O . ASN A 1 190 ? -14.057 12.835 30.462 1.00 58.47 190 ASN A O 1
ATOM 1402 N N . VAL A 1 191 ? -12.678 13.824 29.017 1.00 54.72 191 VAL A N 1
ATOM 1403 C CA . VAL A 1 191 ? -11.476 13.309 29.661 1.00 54.72 191 VAL A CA 1
ATOM 1404 C C . VAL A 1 191 ? -11.182 14.175 30.891 1.00 54.72 191 VAL A C 1
ATOM 1406 O O . VAL A 1 191 ? -10.480 15.175 30.805 1.00 54.72 191 VAL A O 1
ATOM 1409 N N . VAL A 1 192 ? -11.723 13.772 32.048 1.00 52.62 192 VAL A N 1
ATOM 1410 C CA . VAL A 1 192 ? -11.459 14.382 33.373 1.00 52.62 192 VAL A CA 1
ATOM 1411 C C . VAL A 1 192 ? -9.972 14.282 33.751 1.00 52.62 192 VAL A C 1
ATOM 1413 O O . VAL A 1 192 ? -9.451 15.118 34.478 1.00 52.62 192 VAL A O 1
ATOM 1416 N N . THR A 1 193 ? -9.253 13.282 33.224 1.00 62.88 193 THR A N 1
ATOM 1417 C CA . THR A 1 193 ? -7.817 13.080 33.460 1.00 62.88 193 THR A CA 1
ATOM 1418 C C . THR A 1 193 ? -7.101 12.857 32.131 1.00 62.88 193 THR A C 1
ATOM 1420 O O . THR A 1 193 ? -7.324 11.852 31.462 1.00 62.88 193 THR A O 1
ATOM 1423 N N . GLY A 1 194 ? -6.211 13.768 31.717 1.00 78.88 194 GLY A N 1
ATOM 1424 C CA . GLY A 1 194 ? -5.486 13.726 30.430 1.00 78.88 194 GLY A CA 1
ATOM 1425 C C . GLY A 1 194 ? -4.646 12.462 30.149 1.00 78.88 194 GLY A C 1
ATOM 1426 O O . GLY A 1 194 ? -3.964 12.392 29.130 1.00 78.88 194 GLY A O 1
ATOM 1427 N N . ARG A 1 195 ? -4.711 11.445 31.015 1.00 85.69 195 ARG A N 1
ATOM 1428 C CA . ARG A 1 195 ? -4.036 10.150 30.923 1.00 85.69 195 ARG A CA 1
ATOM 1429 C C . ARG A 1 195 ? -4.387 9.379 29.651 1.00 85.69 195 ARG A C 1
ATOM 1431 O O . ARG A 1 195 ? -3.485 8.841 29.021 1.00 85.69 195 ARG A O 1
ATOM 1438 N N . TYR A 1 196 ? -5.659 9.350 29.234 1.00 87.75 196 TYR A N 1
ATOM 1439 C CA . TYR A 1 196 ? -6.030 8.678 27.978 1.00 87.75 196 TYR A CA 1
ATOM 1440 C C . TYR A 1 196 ? -5.391 9.367 26.767 1.00 87.75 196 TYR A C 1
ATOM 1442 O O . TYR A 1 196 ? -4.744 8.721 25.949 1.00 87.75 196 TYR A O 1
ATOM 1450 N N . ARG A 1 197 ? -5.471 10.698 26.701 1.00 88.75 197 ARG A N 1
ATOM 1451 C CA . ARG A 1 197 ? -4.784 11.491 25.676 1.00 88.75 197 ARG A CA 1
ATOM 1452 C C . ARG A 1 197 ? -3.273 11.218 25.670 1.00 88.75 197 ARG A C 1
ATOM 1454 O O . ARG A 1 197 ? -2.697 11.003 24.608 1.00 88.75 197 ARG A O 1
ATOM 1461 N N . ALA A 1 198 ? -2.636 11.197 26.837 1.00 90.06 198 ALA A N 1
ATOM 1462 C CA . ALA A 1 198 ? -1.199 10.954 26.956 1.00 90.06 198 ALA A CA 1
ATOM 1463 C C . ALA A 1 198 ? -0.782 9.519 26.577 1.00 90.06 198 ALA A C 1
ATOM 1465 O O . ALA A 1 198 ? 0.351 9.323 26.153 1.00 90.06 198 ALA A O 1
ATOM 1466 N N . SER A 1 199 ? -1.689 8.538 26.681 1.00 93.12 199 SER A N 1
ATOM 1467 C CA . SER A 1 199 ? -1.403 7.120 26.402 1.00 93.12 199 SER A CA 1
ATOM 1468 C C . SER A 1 199 ? -1.163 6.782 24.929 1.00 93.12 199 SER A C 1
ATOM 1470 O O . SER A 1 199 ? -0.699 5.689 24.625 1.00 93.12 199 SER A O 1
ATOM 1472 N N . TRP A 1 200 ? -1.498 7.690 24.012 1.00 94.81 200 TRP A N 1
ATOM 1473 C CA . TRP A 1 200 ? -1.254 7.486 22.591 1.00 94.81 200 TRP A CA 1
ATOM 1474 C C . TRP A 1 200 ? 0.233 7.569 22.278 1.00 94.81 200 TRP A C 1
ATOM 1476 O O . TRP A 1 200 ? 0.866 8.594 22.556 1.00 94.81 200 TRP A O 1
ATOM 1486 N N . ASP A 1 201 ? 0.757 6.538 21.627 1.00 96.06 201 ASP A N 1
ATOM 1487 C CA . ASP A 1 201 ? 2.158 6.414 21.247 1.00 96.06 201 ASP A CA 1
ATOM 1488 C C . ASP A 1 201 ? 2.326 6.005 19.774 1.00 96.06 201 ASP A C 1
ATOM 1490 O O . ASP A 1 201 ? 1.361 5.726 19.060 1.00 96.06 201 ASP A O 1
ATOM 1494 N N . LEU A 1 202 ? 3.567 6.046 19.296 1.00 96.81 202 LEU A N 1
ATOM 1495 C CA . LEU A 1 202 ? 3.967 5.787 17.923 1.00 96.81 202 LEU A CA 1
ATOM 1496 C C . LEU A 1 202 ? 5.098 4.757 17.887 1.00 96.81 202 LEU A C 1
ATOM 1498 O O . LEU A 1 202 ? 6.207 5.018 18.349 1.00 96.81 202 LEU A O 1
ATOM 1502 N N . LYS A 1 203 ? 4.864 3.636 17.205 1.00 96.44 203 LYS A N 1
ATOM 1503 C CA . LYS A 1 203 ? 5.890 2.643 16.884 1.00 96.44 203 LYS A CA 1
ATOM 1504 C C . LYS A 1 203 ? 6.245 2.711 15.404 1.00 96.44 203 LYS A C 1
ATOM 1506 O O . LYS A 1 203 ? 5.379 2.603 14.541 1.00 96.44 203 LYS A O 1
ATOM 1511 N N . MET A 1 204 ? 7.531 2.868 15.111 1.00 96.06 204 MET A N 1
ATOM 1512 C CA . MET A 1 204 ? 8.069 2.801 13.750 1.00 96.06 204 MET A CA 1
ATOM 1513 C C . MET A 1 204 ? 8.706 1.432 13.519 1.00 96.06 204 MET A C 1
ATOM 1515 O O . MET A 1 204 ? 9.476 0.972 14.359 1.00 96.06 204 MET A O 1
ATOM 1519 N N . ALA A 1 205 ? 8.449 0.825 12.365 1.00 92.62 205 ALA A N 1
ATOM 1520 C CA . ALA A 1 205 ? 9.135 -0.380 11.919 1.00 92.62 205 ALA A CA 1
ATOM 1521 C C . ALA A 1 205 ? 9.685 -0.188 10.500 1.00 92.62 205 ALA A C 1
ATOM 1523 O O . ALA A 1 205 ? 9.111 0.519 9.668 1.00 92.62 205 ALA A O 1
ATOM 1524 N N . VAL A 1 206 ? 10.839 -0.797 10.237 1.00 89.75 206 VAL A N 1
ATOM 1525 C CA . VAL A 1 206 ? 11.467 -0.818 8.914 1.00 89.75 206 VAL A CA 1
ATOM 1526 C C . VAL A 1 206 ? 11.777 -2.270 8.587 1.00 89.75 206 VAL A C 1
ATOM 1528 O O . VAL A 1 206 ? 12.525 -2.913 9.316 1.00 89.75 206 VAL A O 1
ATOM 1531 N N . ALA A 1 207 ? 11.195 -2.773 7.503 1.00 84.75 207 ALA A N 1
ATOM 1532 C CA . ALA A 1 207 ? 11.387 -4.136 7.026 1.00 84.75 207 ALA A CA 1
ATOM 1533 C C . ALA A 1 207 ? 11.778 -4.088 5.545 1.00 84.75 207 ALA A C 1
ATOM 1535 O O . ALA A 1 207 ? 10.954 -3.818 4.671 1.00 84.75 207 ALA A O 1
ATOM 1536 N N . GLY A 1 208 ? 13.067 -4.289 5.259 1.00 83.81 208 GLY A N 1
ATOM 1537 C CA . GLY A 1 208 ? 13.603 -4.195 3.900 1.00 83.81 208 GLY A CA 1
ATOM 1538 C C . GLY A 1 208 ? 13.377 -2.811 3.279 1.00 83.81 208 GLY A C 1
ATOM 1539 O O . GLY A 1 208 ? 13.962 -1.815 3.707 1.00 83.81 208 GLY A O 1
ATOM 1540 N N . SER A 1 209 ? 12.544 -2.752 2.240 1.00 76.75 209 SER A N 1
ATOM 1541 C CA . SER A 1 209 ? 12.159 -1.512 1.551 1.00 76.75 209 SER A CA 1
ATOM 1542 C C . SER A 1 209 ? 10.910 -0.843 2.136 1.00 76.75 209 SER A C 1
ATOM 1544 O O . SER A 1 209 ? 10.610 0.298 1.776 1.00 76.75 209 SER A O 1
ATOM 1546 N N . GLN A 1 210 ? 10.192 -1.519 3.034 1.00 83.12 210 GLN A N 1
ATOM 1547 C CA . GLN A 1 210 ? 8.963 -1.019 3.634 1.00 83.12 210 GLN A CA 1
ATOM 1548 C C . GLN A 1 210 ? 9.258 -0.250 4.922 1.00 83.12 210 GLN A C 1
ATOM 1550 O O . GLN A 1 210 ? 10.002 -0.701 5.795 1.00 83.12 210 GLN A O 1
ATOM 1555 N N . VAL A 1 211 ? 8.642 0.923 5.043 1.00 90.75 211 VAL A N 1
ATOM 1556 C CA . VAL A 1 211 ? 8.608 1.709 6.275 1.00 90.75 211 VAL A CA 1
ATOM 1557 C C . VAL A 1 211 ? 7.158 1.747 6.733 1.00 90.75 211 VAL A C 1
ATOM 1559 O O . VAL A 1 211 ? 6.297 2.186 5.974 1.00 90.75 211 VAL A O 1
ATOM 1562 N N . SER A 1 212 ? 6.892 1.308 7.958 1.00 93.69 212 SER A N 1
ATOM 1563 C CA . SER A 1 212 ? 5.563 1.355 8.561 1.00 93.69 212 SER A CA 1
ATOM 1564 C C . SER A 1 212 ? 5.588 2.111 9.884 1.00 93.69 212 SER A C 1
ATOM 1566 O O . SER A 1 212 ? 6.599 2.183 10.590 1.00 93.69 212 SER A O 1
ATOM 1568 N N . ALA A 1 213 ? 4.450 2.717 10.195 1.00 95.06 213 ALA A N 1
ATOM 1569 C CA . ALA A 1 213 ? 4.209 3.432 11.430 1.00 95.06 213 ALA A CA 1
ATOM 1570 C C . ALA A 1 213 ? 2.867 2.985 11.993 1.00 95.06 213 ALA A C 1
ATOM 1572 O O . ALA A 1 213 ? 1.874 2.953 11.269 1.00 95.06 213 ALA A O 1
ATOM 1573 N N . VAL A 1 214 ? 2.845 2.661 13.279 1.00 97.00 214 VAL A N 1
ATOM 1574 C CA . VAL A 1 214 ? 1.638 2.278 14.006 1.00 97.00 214 VAL A CA 1
ATOM 1575 C C . VAL A 1 214 ? 1.449 3.275 15.136 1.00 97.00 214 VAL A C 1
ATOM 1577 O O . VAL A 1 214 ? 2.312 3.402 16.002 1.00 97.00 214 VAL A O 1
ATOM 1580 N N . VAL A 1 215 ? 0.330 3.994 15.109 1.00 96.88 215 VAL A N 1
ATOM 1581 C CA . VAL A 1 215 ? -0.114 4.836 16.224 1.00 96.88 215 VAL A CA 1
ATOM 1582 C C . VAL A 1 215 ? -1.088 4.011 17.052 1.00 96.88 215 VAL A C 1
ATOM 1584 O O . VAL A 1 215 ? -2.058 3.490 16.508 1.00 96.88 215 VAL A O 1
ATOM 1587 N N . PHE A 1 216 ? -0.815 3.853 18.342 1.00 96.06 216 PHE A N 1
ATOM 1588 C CA . PHE A 1 216 ? -1.553 2.931 19.202 1.00 96.06 216 PHE A CA 1
ATOM 1589 C C . PHE A 1 216 ? -1.711 3.484 20.619 1.00 96.06 216 PHE A C 1
ATOM 1591 O O . PHE A 1 216 ? -1.081 4.472 20.993 1.00 96.06 216 PHE A O 1
ATOM 1598 N N . THR A 1 217 ? -2.573 2.841 21.398 1.00 95.00 217 THR A N 1
ATOM 1599 C CA . THR A 1 217 ? -2.691 3.015 22.844 1.00 95.00 217 THR A CA 1
ATOM 1600 C C . THR A 1 217 ? -3.016 1.658 23.453 1.00 95.00 217 THR A C 1
ATOM 1602 O O . THR A 1 217 ? -3.805 0.902 22.888 1.00 95.00 217 THR A O 1
ATOM 1605 N N . ASP A 1 218 ? -2.433 1.365 24.611 1.00 93.62 218 ASP A N 1
ATOM 1606 C CA . ASP A 1 218 ? -2.756 0.169 25.397 1.00 93.62 218 ASP A CA 1
ATOM 1607 C C . ASP A 1 218 ? -3.842 0.449 26.449 1.00 93.62 218 ASP A C 1
ATOM 1609 O O . ASP A 1 218 ? -4.115 -0.366 27.331 1.00 93.62 218 ASP A O 1
ATOM 1613 N N . ALA A 1 219 ? -4.471 1.628 26.394 1.00 90.38 219 ALA A N 1
ATOM 1614 C CA . ALA A 1 219 ? -5.521 1.992 27.326 1.00 90.38 219 ALA A CA 1
ATOM 1615 C C . ALA A 1 219 ? -6.744 1.069 27.142 1.00 90.38 219 ALA A C 1
ATOM 1617 O O . ALA A 1 219 ? -7.372 1.086 26.078 1.00 90.38 219 ALA A O 1
ATOM 1618 N N . PRO A 1 220 ? -7.167 0.318 28.177 1.00 88.56 220 PRO A N 1
ATOM 1619 C CA . PRO A 1 220 ? -8.250 -0.663 28.054 1.00 88.56 220 PRO A CA 1
ATOM 1620 C C . PRO A 1 220 ? -9.587 -0.020 27.662 1.00 88.56 220 PRO A C 1
ATOM 1622 O O . PRO A 1 220 ? -10.439 -0.654 27.039 1.00 88.56 220 PRO A O 1
ATOM 1625 N N . GLN A 1 221 ? -9.774 1.260 27.990 1.00 86.44 221 GLN A N 1
ATOM 1626 C CA . GLN A 1 221 ? -10.962 2.025 27.632 1.00 86.44 221 GLN A CA 1
ATOM 1627 C C . GLN A 1 221 ? -11.016 2.473 26.161 1.00 86.44 221 GLN A C 1
ATOM 1629 O O . GLN A 1 221 ? -12.070 2.949 25.746 1.00 86.44 221 GLN A O 1
ATOM 1634 N N . GLN A 1 222 ? -9.950 2.321 25.360 1.00 89.56 222 GLN A N 1
ATOM 1635 C CA . GLN A 1 222 ? -9.891 2.818 23.974 1.00 89.56 222 GLN A CA 1
ATOM 1636 C C . GLN A 1 222 ? -11.098 2.364 23.145 1.00 89.56 222 GLN A C 1
ATOM 1638 O O . GLN A 1 222 ? -11.792 3.188 22.556 1.00 89.56 222 GLN A O 1
ATOM 1643 N N . ARG A 1 223 ? -11.382 1.055 23.136 1.00 89.75 223 ARG A N 1
ATOM 1644 C CA . ARG A 1 223 ? -12.486 0.491 22.342 1.00 89.75 223 ARG A CA 1
ATOM 1645 C C . ARG A 1 223 ? -13.847 1.016 22.791 1.00 89.75 223 ARG A C 1
ATOM 1647 O O . ARG A 1 223 ? -14.685 1.311 21.950 1.00 89.75 223 ARG A O 1
ATOM 1654 N N . ARG A 1 224 ? -14.046 1.173 24.105 1.00 89.19 224 ARG A N 1
ATOM 1655 C CA . ARG A 1 224 ? -15.293 1.717 24.669 1.00 89.19 224 ARG A CA 1
ATOM 1656 C C . ARG A 1 224 ? -15.491 3.182 24.294 1.00 89.19 224 ARG A C 1
ATOM 1658 O O . ARG A 1 224 ? -16.618 3.616 24.115 1.00 89.19 224 ARG A O 1
ATOM 1665 N N . LEU A 1 225 ? -14.405 3.947 24.189 1.00 88.62 225 LEU A N 1
ATOM 1666 C CA . LEU A 1 225 ? -14.464 5.344 23.769 1.00 88.62 225 LEU A CA 1
ATOM 1667 C C . LEU A 1 225 ? -14.704 5.458 22.262 1.00 88.62 225 LEU A C 1
ATOM 1669 O O . LEU A 1 225 ? -15.569 6.222 21.869 1.00 88.62 225 LEU A O 1
ATOM 1673 N N . GLU A 1 226 ? -14.010 4.682 21.428 1.00 89.44 226 GLU A N 1
ATOM 1674 C CA . GLU A 1 226 ? -14.159 4.763 19.965 1.00 89.44 226 GLU A CA 1
ATOM 1675 C C . GLU A 1 226 ? -15.538 4.275 19.491 1.00 89.44 226 GLU A C 1
ATOM 1677 O O . GLU A 1 226 ? -16.173 4.933 18.671 1.00 89.44 226 GLU A O 1
ATOM 1682 N N . TYR A 1 227 ? -16.027 3.157 20.039 1.00 91.88 227 TYR A N 1
ATOM 1683 C CA . TYR A 1 227 ? -17.237 2.474 19.555 1.00 91.88 227 TYR A CA 1
ATOM 1684 C C . TYR A 1 227 ? -18.449 2.593 20.484 1.00 91.88 227 TYR A C 1
ATOM 1686 O O . TYR A 1 227 ? -19.540 2.146 20.135 1.00 91.88 227 TYR A O 1
ATOM 1694 N N . GLY A 1 228 ? -18.286 3.214 21.651 1.00 90.25 228 GLY A N 1
ATOM 1695 C CA . GLY A 1 228 ? -19.315 3.241 22.682 1.00 90.25 228 GLY A CA 1
ATOM 1696 C C . GLY A 1 228 ? -19.353 1.939 23.480 1.00 90.25 228 GLY A C 1
ATOM 1697 O O . GLY A 1 228 ? -18.641 0.969 23.206 1.00 90.25 228 GLY A O 1
ATOM 1698 N N . PHE A 1 229 ? -20.168 1.932 24.528 1.00 90.44 229 PHE A N 1
ATOM 1699 C CA . PHE A 1 229 ? -20.380 0.762 25.366 1.00 90.44 229 PHE A CA 1
ATOM 1700 C C . PHE A 1 229 ? -21.762 0.828 26.013 1.00 90.44 229 PHE A C 1
ATOM 1702 O O . PHE A 1 229 ? -22.052 1.741 26.787 1.00 90.44 229 PHE A O 1
ATOM 1709 N N . VAL A 1 230 ? -22.594 -0.167 25.713 1.00 93.75 230 VAL A N 1
ATOM 1710 C CA . VAL A 1 230 ? -23.868 -0.402 26.393 1.00 93.75 230 VAL A CA 1
ATOM 1711 C C . VAL A 1 230 ? -23.761 -1.744 27.097 1.00 93.75 230 VAL A C 1
ATOM 1713 O O . VAL A 1 230 ? -23.531 -2.763 26.450 1.00 93.75 230 VAL A O 1
ATOM 1716 N N . GLY A 1 231 ? -23.879 -1.749 28.420 1.00 92.00 231 GLY A N 1
ATOM 1717 C CA . GLY A 1 231 ? -23.792 -2.984 29.186 1.00 92.00 231 GLY A CA 1
ATOM 1718 C C . GLY A 1 231 ? -23.477 -2.770 30.654 1.00 92.00 231 GLY A C 1
ATOM 1719 O O . GLY A 1 231 ? -23.328 -1.645 31.131 1.00 92.00 231 GLY A O 1
ATOM 1720 N N . VAL A 1 232 ? -23.371 -3.887 31.362 1.00 90.44 232 VAL A N 1
ATOM 1721 C CA . VAL A 1 232 ? -23.034 -3.926 32.782 1.00 90.44 232 VAL A CA 1
ATOM 1722 C C . VAL A 1 232 ? -21.570 -4.324 32.916 1.00 90.44 232 VAL A C 1
ATOM 1724 O O . VAL A 1 232 ? -21.109 -5.245 32.239 1.00 90.44 232 VAL A O 1
ATOM 1727 N N . ASP A 1 233 ? -20.799 -3.611 33.733 1.00 84.38 233 ASP A N 1
ATOM 1728 C CA . ASP A 1 233 ? -19.434 -4.038 34.036 1.00 84.38 233 ASP A CA 1
ATOM 1729 C C . ASP A 1 233 ? -19.400 -5.168 35.082 1.00 84.38 233 ASP A C 1
ATOM 1731 O O . ASP A 1 233 ? -20.416 -5.559 35.650 1.00 84.38 233 ASP A O 1
ATOM 1735 N N . ARG A 1 234 ? -18.206 -5.703 35.369 1.00 83.50 234 ARG A N 1
ATOM 1736 C CA . ARG A 1 234 ? -18.031 -6.759 36.385 1.00 83.50 234 ARG A CA 1
ATOM 1737 C C . ARG A 1 234 ? -18.449 -6.338 37.802 1.00 83.50 234 ARG A C 1
ATOM 1739 O O . ARG A 1 234 ? -18.558 -7.200 38.662 1.00 83.50 234 ARG A O 1
ATOM 1746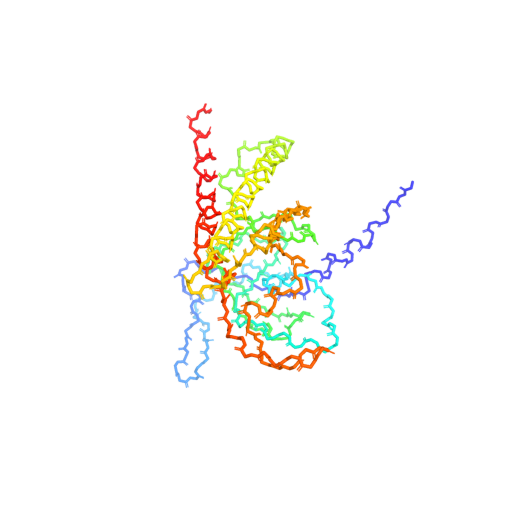 N N . LEU A 1 235 ? -18.641 -5.043 38.050 1.00 90.25 235 LEU A N 1
ATOM 1747 C CA . LEU A 1 235 ? -19.066 -4.484 39.332 1.00 90.25 235 LEU A CA 1
ATOM 1748 C C . LEU A 1 235 ? -20.576 -4.189 39.362 1.00 90.25 235 LEU A C 1
ATOM 1750 O O . LEU A 1 235 ? -21.047 -3.567 40.308 1.00 90.25 235 LEU A O 1
ATOM 1754 N N . GLY A 1 236 ? -21.338 -4.595 38.340 1.00 92.06 236 GLY A N 1
ATOM 1755 C CA . GLY A 1 236 ? -22.782 -4.365 38.285 1.00 92.06 236 GLY A CA 1
ATOM 1756 C C . GLY A 1 236 ? -23.181 -2.954 37.837 1.00 92.06 236 GLY A C 1
ATOM 1757 O O . GLY A 1 236 ? -24.358 -2.608 37.877 1.00 92.06 236 GLY A O 1
ATOM 1758 N N . ARG A 1 237 ? -22.237 -2.110 37.402 1.00 88.81 237 ARG A N 1
ATOM 1759 C CA . ARG A 1 237 ? -22.548 -0.741 36.969 1.00 88.81 237 ARG A CA 1
ATOM 1760 C C . ARG A 1 237 ? -23.071 -0.752 35.540 1.00 88.81 237 ARG A C 1
ATOM 1762 O O . ARG A 1 237 ? -22.397 -1.253 34.640 1.00 88.81 237 ARG A O 1
ATOM 1769 N N . HIS A 1 238 ? -24.242 -0.157 35.336 1.00 92.69 238 HIS A N 1
ATOM 1770 C CA . HIS A 1 238 ? -24.835 0.027 34.016 1.00 92.69 238 HIS A CA 1
ATOM 1771 C C . HIS A 1 238 ? -24.210 1.231 33.314 1.00 92.69 238 HIS A C 1
ATOM 1773 O O . HIS A 1 238 ? -24.204 2.346 33.836 1.00 92.69 238 HIS A O 1
ATOM 1779 N N . TYR A 1 239 ? -23.709 1.003 32.108 1.00 87.19 239 TYR A N 1
ATOM 1780 C CA . TYR A 1 239 ? -23.172 2.035 31.239 1.00 87.19 239 TYR A CA 1
ATOM 1781 C C . TYR A 1 239 ? -24.027 2.146 29.984 1.00 87.19 239 TYR A C 1
ATOM 1783 O O . TYR A 1 239 ? -24.340 1.145 29.340 1.00 87.19 239 TYR A O 1
ATOM 1791 N N . GLN A 1 240 ? -24.346 3.384 29.621 1.00 90.69 240 GLN A N 1
ATOM 1792 C CA . GLN A 1 240 ? -24.916 3.751 28.331 1.00 90.69 240 GLN A CA 1
ATOM 1793 C C . GLN A 1 240 ? -24.020 4.825 27.713 1.00 90.69 240 GLN A C 1
ATOM 1795 O O . GLN A 1 240 ? -24.352 6.006 27.650 1.00 90.69 240 GLN A O 1
ATOM 1800 N N . GLN A 1 241 ? -22.809 4.413 27.353 1.00 87.75 241 GLN A N 1
ATOM 1801 C CA . GLN A 1 241 ? -21.796 5.299 26.808 1.00 87.75 241 GLN A CA 1
ATOM 1802 C C . GLN A 1 241 ? -21.923 5.346 25.275 1.00 87.75 241 GLN A C 1
ATOM 1804 O O . GLN A 1 241 ? -21.741 4.309 24.632 1.00 87.75 241 GLN A O 1
ATOM 1809 N N . PRO A 1 242 ? -22.196 6.514 24.665 1.00 89.62 242 PRO A N 1
ATOM 1810 C CA . PRO A 1 242 ? -22.214 6.640 23.211 1.00 89.62 242 PRO A CA 1
ATOM 1811 C C . PRO A 1 242 ? -20.794 6.545 22.614 1.00 89.62 242 PRO A C 1
ATOM 1813 O O . PRO A 1 242 ? -19.806 6.757 23.328 1.00 89.62 242 PRO A O 1
ATOM 1816 N N . PRO A 1 243 ? -20.671 6.234 21.311 1.00 90.44 243 PRO A N 1
ATOM 1817 C CA . PRO A 1 243 ? -19.396 6.263 20.604 1.00 90.44 243 PRO A CA 1
ATOM 1818 C C . PRO A 1 243 ? -18.836 7.682 20.495 1.00 90.44 243 PRO A C 1
ATOM 1820 O O . PRO A 1 243 ? -19.546 8.634 20.171 1.00 90.44 243 PRO A O 1
ATOM 1823 N N . TYR A 1 244 ? -17.530 7.795 20.704 1.00 90.00 244 TYR A N 1
ATOM 1824 C CA . TYR A 1 244 ? -16.747 9.016 20.585 1.00 90.00 244 TYR A CA 1
ATOM 1825 C C . TYR A 1 244 ? -15.559 8.780 19.639 1.00 90.00 244 TYR A C 1
ATOM 1827 O O . TYR A 1 244 ? -14.412 8.664 20.092 1.00 90.00 244 TYR A O 1
ATOM 1835 N N . PRO A 1 245 ? -15.813 8.687 18.319 1.00 90.56 245 PRO A N 1
ATOM 1836 C CA . PRO A 1 245 ? -14.783 8.367 17.342 1.00 90.56 245 PRO A CA 1
ATOM 1837 C C . PRO A 1 245 ? -13.752 9.492 17.255 1.00 90.56 245 PRO A C 1
ATOM 1839 O O . PRO A 1 245 ? -14.080 10.648 16.983 1.00 90.56 245 PRO A O 1
ATOM 1842 N N . HIS A 1 246 ? -12.486 9.155 17.472 1.00 90.19 246 HIS A N 1
ATOM 1843 C CA . HIS A 1 246 ? -11.375 10.108 17.436 1.00 90.19 246 HIS A CA 1
ATOM 1844 C C . HIS A 1 246 ? -10.220 9.628 16.555 1.00 90.19 246 HIS A C 1
ATOM 1846 O O . HIS A 1 246 ? -9.450 10.469 16.073 1.00 90.19 246 HIS A O 1
ATOM 1852 N N . VAL A 1 247 ? -10.137 8.321 16.277 1.00 92.94 247 VAL A N 1
ATOM 1853 C CA . VAL A 1 247 ? -9.128 7.737 15.385 1.00 92.94 247 VAL A CA 1
ATOM 1854 C C . VAL A 1 247 ? -9.503 7.949 13.925 1.00 92.94 247 VAL A C 1
ATOM 1856 O O . VAL A 1 247 ? -8.737 8.564 13.181 1.00 92.94 247 VAL A O 1
ATOM 1859 N N . GLU A 1 248 ? -10.694 7.505 13.525 1.00 92.88 248 GLU A N 1
ATOM 1860 C CA . GLU A 1 248 ? -11.148 7.583 12.131 1.00 92.88 248 GLU A CA 1
ATOM 1861 C C . GLU A 1 248 ? -11.156 9.032 11.590 1.00 92.88 248 GLU A C 1
ATOM 1863 O O . GLU A 1 248 ? -10.578 9.280 10.524 1.00 92.88 248 GLU A O 1
ATOM 1868 N N . PRO A 1 249 ? -11.682 10.045 12.315 1.00 93.81 249 PRO A N 1
ATOM 1869 C CA . PRO A 1 249 ? -11.623 11.429 11.843 1.00 93.81 249 PRO A CA 1
ATOM 1870 C C . PRO A 1 249 ? -10.187 11.953 11.694 1.00 93.81 249 PRO A C 1
ATOM 1872 O O . PRO A 1 249 ? -9.883 12.679 10.747 1.00 93.81 249 PRO A O 1
ATOM 1875 N N . ALA A 1 250 ? -9.280 11.578 12.604 1.00 94.19 250 ALA A N 1
ATOM 1876 C CA . ALA A 1 250 ? -7.875 11.978 12.529 1.00 94.19 250 ALA A CA 1
ATOM 1877 C C . ALA A 1 250 ? -7.159 11.323 11.338 1.00 94.19 250 ALA A C 1
ATOM 1879 O O . ALA A 1 250 ? -6.333 11.968 10.680 1.00 94.19 250 ALA A O 1
ATOM 1880 N N . PHE A 1 251 ? -7.493 10.066 11.037 1.00 95.94 251 PHE A N 1
ATOM 1881 C CA . PHE A 1 251 ? -6.970 9.343 9.886 1.00 95.94 251 PHE A CA 1
ATOM 1882 C C . PHE A 1 251 ? -7.398 10.007 8.575 1.00 95.94 251 PHE A C 1
ATOM 1884 O O . PHE A 1 251 ? -6.530 10.404 7.793 1.00 95.94 251 PHE A O 1
ATOM 1891 N N . ARG A 1 252 ? -8.703 10.248 8.385 1.00 96.00 252 ARG A N 1
ATOM 1892 C CA . ARG A 1 252 ? -9.244 10.901 7.176 1.00 96.00 252 ARG A CA 1
ATOM 1893 C C . ARG A 1 252 ? -8.618 12.265 6.897 1.00 96.00 252 ARG A C 1
ATOM 1895 O O . ARG A 1 252 ? -8.360 12.602 5.749 1.00 96.00 252 ARG A O 1
ATOM 1902 N N . GLN A 1 253 ? -8.317 13.039 7.938 1.00 95.00 253 GLN A N 1
ATOM 1903 C CA . GLN A 1 253 ? -7.647 14.334 7.784 1.00 95.00 253 GLN A CA 1
ATOM 1904 C C . GLN A 1 253 ? -6.161 14.209 7.411 1.00 95.00 253 GLN A C 1
ATOM 1906 O O . GLN A 1 253 ? -5.572 15.146 6.870 1.00 95.00 253 GLN A O 1
ATOM 1911 N N . THR A 1 254 ? -5.499 13.109 7.777 1.00 95.94 254 THR A N 1
ATOM 1912 C CA . THR A 1 254 ? -4.040 12.940 7.624 1.00 95.94 254 THR A CA 1
ATOM 1913 C C . THR A 1 254 ? -3.670 12.206 6.346 1.00 95.94 254 THR A C 1
ATOM 1915 O O . THR A 1 254 ? -2.641 12.512 5.741 1.00 95.94 254 THR A O 1
ATOM 1918 N N . GLN A 1 255 ? -4.522 11.280 5.914 1.00 95.69 255 GLN A N 1
ATOM 1919 C CA . GLN A 1 255 ? -4.292 10.425 4.759 1.00 95.69 255 GLN A CA 1
ATOM 1920 C C . GLN A 1 255 ? -3.988 11.203 3.463 1.00 95.69 255 GLN A C 1
ATOM 1922 O O . GLN A 1 255 ? -2.998 10.851 2.821 1.00 95.69 255 GLN A O 1
ATOM 1927 N N . PRO A 1 256 ? -4.721 12.271 3.079 1.00 96.06 256 PRO A N 1
ATOM 1928 C CA . PRO A 1 256 ? -4.471 12.950 1.806 1.00 96.06 256 PRO A CA 1
ATOM 1929 C C . PRO A 1 256 ? -3.066 13.552 1.726 1.00 96.06 256 PRO A C 1
ATOM 1931 O O . PRO A 1 256 ? -2.339 13.287 0.774 1.00 96.06 256 PRO A O 1
ATOM 1934 N N . GLY A 1 257 ? -2.640 14.271 2.771 1.00 94.25 257 GLY A N 1
ATOM 1935 C CA . GLY A 1 257 ? -1.308 14.881 2.812 1.00 94.25 257 GLY A CA 1
ATOM 1936 C C . GLY A 1 257 ? -0.180 13.846 2.838 1.00 94.25 257 GLY A C 1
ATOM 1937 O O . GLY A 1 257 ? 0.875 14.068 2.251 1.00 94.25 257 GLY A O 1
ATOM 1938 N N . PHE A 1 258 ? -0.406 12.692 3.475 1.00 94.12 258 PHE A N 1
ATOM 1939 C CA . PHE A 1 258 ? 0.552 11.586 3.445 1.00 94.12 258 PHE A CA 1
ATOM 1940 C C . PHE A 1 258 ? 0.708 11.025 2.025 1.00 94.12 258 PHE A C 1
ATOM 1942 O O . PHE A 1 258 ? 1.828 10.897 1.529 1.00 94.12 258 PHE A O 1
ATOM 1949 N N . LEU A 1 259 ? -0.406 10.743 1.343 1.00 92.62 259 LEU A N 1
ATOM 1950 C CA . LEU A 1 259 ? -0.391 10.245 -0.034 1.00 92.62 259 LEU A CA 1
ATOM 1951 C C . LEU A 1 259 ? 0.251 11.258 -0.989 1.00 92.62 259 LEU A C 1
ATOM 1953 O O . LEU A 1 259 ? 1.122 10.891 -1.778 1.00 92.62 259 LEU A O 1
ATOM 1957 N N . GLU A 1 260 ? -0.104 12.537 -0.870 1.00 91.50 260 GLU A N 1
ATOM 1958 C CA . GLU A 1 260 ? 0.462 13.613 -1.681 1.00 91.50 260 GLU A CA 1
ATOM 1959 C C . GLU A 1 260 ? 1.982 13.729 -1.497 1.00 91.50 260 GLU A C 1
ATOM 1961 O O . GLU A 1 260 ? 2.719 13.794 -2.482 1.00 91.50 260 GLU A O 1
ATOM 1966 N N . ALA A 1 261 ? 2.485 13.670 -0.259 1.00 89.19 261 ALA A N 1
ATOM 1967 C CA . ALA A 1 261 ? 3.921 13.715 0.016 1.00 89.19 261 ALA A CA 1
ATOM 1968 C C . ALA A 1 261 ? 4.681 12.557 -0.661 1.00 89.19 261 ALA A C 1
ATOM 1970 O O . ALA A 1 261 ? 5.795 12.741 -1.167 1.00 89.19 261 ALA A O 1
ATOM 1971 N N . HIS A 1 262 ? 4.073 11.370 -0.723 1.00 84.94 262 HIS A N 1
ATOM 1972 C CA . HIS A 1 262 ? 4.634 10.215 -1.424 1.00 84.94 262 HIS A CA 1
ATOM 1973 C C . HIS A 1 262 ? 4.549 10.335 -2.954 1.00 84.94 262 HIS A C 1
ATOM 1975 O O . HIS A 1 262 ? 5.485 9.916 -3.643 1.00 84.94 262 HIS A O 1
ATOM 1981 N N . VAL A 1 263 ? 3.489 10.939 -3.495 1.00 82.38 263 VAL A N 1
ATOM 1982 C CA . VAL A 1 263 ? 3.342 11.188 -4.939 1.00 82.38 263 VAL A CA 1
ATOM 1983 C C . VAL A 1 263 ? 4.301 12.285 -5.409 1.00 82.38 263 VAL A C 1
ATOM 1985 O O . VAL A 1 263 ? 5.059 12.070 -6.357 1.00 82.38 263 VAL A O 1
ATOM 1988 N N . ARG A 1 264 ? 4.361 13.429 -4.715 1.00 79.75 264 ARG A N 1
ATOM 1989 C CA . ARG A 1 264 ? 5.257 14.552 -5.044 1.00 79.75 264 ARG A CA 1
ATOM 1990 C C . ARG A 1 264 ? 6.724 14.136 -5.023 1.00 79.75 264 ARG A C 1
ATOM 1992 O O . ARG A 1 264 ? 7.496 14.533 -5.891 1.00 79.75 264 ARG A O 1
ATOM 1999 N N . ARG A 1 265 ? 7.098 13.241 -4.104 1.00 76.38 265 ARG A N 1
ATOM 2000 C CA . ARG A 1 265 ? 8.429 12.624 -4.074 1.00 76.38 265 ARG A CA 1
ATOM 2001 C C . ARG A 1 265 ? 8.796 11.962 -5.404 1.00 76.38 265 ARG A C 1
ATOM 2003 O O . ARG A 1 265 ? 9.944 12.078 -5.826 1.00 76.38 265 ARG A O 1
ATOM 2010 N N . ARG A 1 266 ? 7.861 11.255 -6.045 1.00 70.06 266 ARG A N 1
ATOM 2011 C CA . ARG A 1 266 ? 8.111 10.587 -7.331 1.00 70.06 266 ARG A CA 1
ATOM 2012 C C . ARG A 1 266 ? 8.449 11.616 -8.413 1.00 70.06 266 ARG A C 1
ATOM 2014 O O . ARG A 1 266 ? 9.395 11.409 -9.163 1.00 70.06 266 ARG A O 1
ATOM 2021 N N . ALA A 1 267 ? 7.743 12.746 -8.429 1.00 70.00 267 ALA A N 1
ATOM 2022 C CA . ALA A 1 267 ? 7.994 13.840 -9.363 1.00 70.00 267 ALA A CA 1
ATOM 2023 C C . ALA A 1 267 ? 9.330 14.567 -9.097 1.00 70.00 267 ALA A C 1
ATOM 2025 O O . ALA A 1 267 ? 10.076 14.834 -10.041 1.00 70.00 267 ALA A O 1
ATOM 2026 N N . ASP A 1 268 ? 9.664 14.839 -7.829 1.00 71.81 268 ASP A N 1
ATOM 2027 C CA . ASP A 1 268 ? 10.927 15.482 -7.436 1.00 71.81 268 ASP A CA 1
ATOM 2028 C C . ASP A 1 268 ? 12.143 14.618 -7.793 1.00 71.81 268 ASP A C 1
ATOM 2030 O O . ASP A 1 268 ? 13.141 15.140 -8.288 1.00 71.81 268 ASP A O 1
ATOM 2034 N N . LEU A 1 269 ? 12.056 13.293 -7.599 1.00 67.06 269 LEU A N 1
ATOM 2035 C CA . LEU A 1 269 ? 13.121 12.366 -7.996 1.00 67.06 269 LEU A CA 1
ATOM 2036 C C . LEU A 1 269 ? 13.364 12.436 -9.509 1.00 67.06 269 LEU A C 1
ATOM 2038 O O . LEU A 1 269 ? 14.502 12.579 -9.947 1.00 67.06 269 LEU A O 1
ATOM 2042 N N . CYS A 1 270 ? 12.291 12.432 -10.308 1.00 68.50 270 CYS A N 1
ATOM 2043 C CA . CYS A 1 270 ? 12.387 12.579 -11.761 1.00 68.50 270 CYS A CA 1
ATOM 2044 C C . CYS A 1 270 ? 12.964 13.940 -12.190 1.00 68.50 270 CYS A C 1
ATOM 2046 O O . CYS A 1 270 ? 13.579 14.040 -13.251 1.00 68.50 270 CYS A O 1
ATOM 2048 N N . ARG A 1 271 ? 12.752 15.011 -11.414 1.00 69.12 271 ARG A N 1
ATOM 2049 C CA . ARG A 1 271 ? 13.329 16.337 -11.695 1.00 69.12 271 ARG A CA 1
ATOM 2050 C C . ARG A 1 271 ? 14.812 16.395 -11.322 1.00 69.12 271 ARG A C 1
ATOM 2052 O O . ARG A 1 271 ? 15.601 16.905 -12.108 1.00 69.12 271 ARG A O 1
ATOM 2059 N N . TRP A 1 272 ? 15.193 15.832 -10.177 1.00 67.94 272 TRP A N 1
ATOM 2060 C CA . TRP A 1 272 ? 16.589 15.755 -9.739 1.00 67.94 272 TRP A CA 1
ATOM 2061 C C . TRP A 1 272 ? 17.459 14.953 -10.718 1.00 67.94 272 TRP A C 1
ATOM 2063 O O . TRP A 1 272 ? 18.528 15.428 -11.098 1.00 67.94 272 TRP A O 1
ATOM 2073 N N . CYS A 1 273 ? 16.968 13.807 -11.211 1.00 65.19 273 CYS A N 1
ATOM 2074 C CA . CYS A 1 273 ? 17.672 13.034 -12.242 1.00 65.19 273 CYS A CA 1
ATOM 2075 C C . CYS A 1 273 ? 17.879 13.847 -13.532 1.00 65.19 273 CYS A C 1
ATOM 2077 O O . CYS A 1 273 ? 18.957 13.814 -14.115 1.00 65.19 273 CYS A O 1
ATOM 2079 N N . ARG A 1 274 ? 16.877 14.634 -13.952 1.00 67.56 274 ARG A N 1
ATOM 2080 C CA . ARG A 1 274 ? 16.981 15.493 -15.145 1.00 67.56 274 ARG A CA 1
ATOM 2081 C C . ARG A 1 274 ? 17.948 16.667 -14.963 1.00 67.56 274 ARG A C 1
ATOM 2083 O O . ARG A 1 274 ? 18.648 17.006 -15.907 1.00 67.56 274 ARG A O 1
ATOM 2090 N N . GLY A 1 275 ? 18.015 17.263 -13.771 1.00 64.62 275 GLY A N 1
ATOM 2091 C CA . GLY A 1 275 ? 18.887 18.411 -13.489 1.00 64.62 275 GLY A CA 1
ATOM 2092 C C . GLY A 1 275 ? 20.383 18.079 -13.498 1.00 64.62 275 GLY A C 1
ATOM 2093 O O . GLY A 1 275 ? 21.170 18.864 -14.013 1.00 64.62 275 GLY A O 1
ATOM 2094 N N . ARG A 1 276 ? 20.788 16.898 -13.003 1.00 62.28 276 ARG A N 1
ATOM 2095 C CA . ARG A 1 276 ? 22.200 16.464 -13.062 1.00 62.28 276 ARG A CA 1
ATOM 2096 C C . ARG A 1 276 ? 22.714 16.233 -14.485 1.00 62.28 276 ARG A C 1
ATOM 2098 O O . ARG A 1 276 ? 23.913 16.339 -14.695 1.00 62.28 276 ARG A O 1
ATOM 2105 N N . ARG A 1 277 ? 21.828 15.959 -15.448 1.00 55.75 277 ARG A N 1
ATOM 2106 C CA . ARG A 1 277 ? 22.186 15.779 -16.863 1.00 55.75 277 ARG A CA 1
ATOM 2107 C C . ARG A 1 277 ? 22.618 17.087 -17.540 1.00 55.75 277 ARG A C 1
ATOM 2109 O O . ARG A 1 277 ? 23.327 17.041 -18.527 1.00 55.75 277 ARG A O 1
ATOM 2116 N N . ALA A 1 278 ? 22.181 18.243 -17.038 1.00 57.66 278 ALA A N 1
ATOM 2117 C CA . ALA A 1 278 ? 22.506 19.537 -17.645 1.00 57.66 278 ALA A CA 1
ATOM 2118 C C . ALA A 1 278 ? 23.846 20.125 -17.162 1.00 57.66 278 ALA A C 1
ATOM 2120 O O . ALA A 1 278 ? 24.265 21.161 -17.665 1.00 57.66 278 ALA A O 1
ATOM 2121 N N . ALA A 1 279 ? 24.482 19.504 -16.164 1.00 58.00 279 ALA A N 1
ATOM 2122 C CA . ALA A 1 279 ? 25.668 20.032 -15.488 1.00 58.00 279 ALA A CA 1
ATOM 2123 C C . ALA A 1 279 ? 26.944 19.198 -15.718 1.00 58.00 279 ALA A C 1
ATOM 2125 O O . ALA A 1 279 ? 27.961 19.486 -15.092 1.00 58.00 279 ALA A O 1
ATOM 2126 N N . GLY A 1 280 ? 26.892 18.169 -16.567 1.00 51.84 280 GLY A N 1
ATOM 2127 C CA . GLY A 1 280 ? 28.032 17.330 -16.947 1.00 51.84 280 GLY A CA 1
ATOM 2128 C C . GLY A 1 280 ? 27.971 16.994 -18.423 1.00 51.84 280 GLY A C 1
ATOM 2129 O O . GLY A 1 280 ? 29.059 16.873 -19.018 1.00 51.84 280 GLY A O 1
#